Protein 2W3Q (pdb70)

Organism: Cryptococcus neoformans (NCBI:txid5207)

Radius of gyration: 23.13 Å; Cα contacts (8 Å, |Δi|>4): 315; chains: 1; bounding box: 46×73×65 Å

Solvent-accessible surface area: 13373 Å² total; per-residue (Å²): 162,162,55,108,136,55,193,137,86,154,123,112,140,66,51,66,62,2,67,114,66,0,46,132,17,121,40,2,98,111,101,124,106,65,38,99,100,50,44,42,63,62,103,126,29,81,132,21,65,84,100,86,77,153,40,58,53,96,60,131,158,45,102,83,4,83,75,0,3,0,0,8,54,29,103,120,1,45,23,42,99,40,42,82,121,112,64,34,46,20,36,51,17,84,37,63,0,2,6,1,26,73,125,55,120,90,11,35,62,42,0,64,119,0,0,78,108,20,28,0,32,54,0,4,0,1,0,1,20,29,2,44,8,1,82,31,0,47,120,56,98,76,93,59,73,64,102,79,26,127,62,0,58,37,0,0,123,30,41,93,93,32,96,110,80,20,77,42,60,54,0,2,75,57,2,0,74,46,2,3,61,32,0,10,95,2,107,8,0,79,34,2,12,43,61,12,127,137,68,118,59,84,80,0,55,0,26,0,51,9,22,33,53,107,84,39,86,54,62,71,26,118,36,65,79,13,6,101,184

Secondary structure (DSSP, 8-state):
--SS-TTPPPPPPHHHHHHHHGGG-HHHHH-HHHHHHHHHHHHHHHHHHHH-HHHHHHHHH----SEEEEEE--TT--HHHHTT--TTSEEEEEEGGG---TT-HHHHHHHHHIIIII---EEEEEEETT-HHHHHHHTPPP---SHHHHHTHHHHHHHHHSPTT--HHHHHHHHHHHHHHHHHTSHHHHHHHHHHHTTSS---EEEEEEEETTTTEEEE-S--B-S--

Nearest PDB structures (foldseek):
  2w3q-assembly1_A-2  TM=1.004E+00  e=7.655E-47  Cryptococcus neoformans
  2w3n-assembly1_C  TM=9.842E-01  e=3.905E-43  Cryptococcus neoformans
  4o1j-assembly1_A  TM=8.929E-01  e=2.331E-20  Sordaria macrospora
  3ucj-assembly1_A  TM=9.103E-01  e=3.109E-17  Coccomyxa sp. PA
  5cxk-assembly1_A  TM=8.702E-01  e=1.037E-17  Vibrio cholerae

InterPro domains:
  IPR001765 Carbonic anhydrase [PF00484] (64-219)
  IPR001765 Carbonic anhydrase [PTHR11002] (25-226)
  IPR001765 Carbonic anhydrase [SM00947] (56-223)
  IPR036874 Carbonic anhydrase superfamily [G3DSA:3.40.1050.10] (62-239)
  IPR036874 Carbonic anhydrase superfamily [SSF53056] (17-234)

B-factor: mean 17.37, std 11.45, range [5.73, 129.49]

Foldseek 3Di:
DPDDCPPDDDDPDPVVVLVVVCVVPPVVVVDVVVVVVSSVVSVVVVVCCVPPVVVVVVVVVDAQAQEEEQEEPDPLCDPCVLVVHDPRHYHYDYYQLRAQDQPPPVSLVSLLCCVVPSNHAEYEREFEPPRPLLVVLLPDDQDDDDVSRVVSNVLNVVNVVDDDPDDSVNSSQVNQVVRLVSSCPHPRNVVQLVCVVVVNHDKHKYFYWYQYSVVSDIDTPPPMDISPD

CATH classification: 6.10.140.610 (+1 more: 3.40.1050.10)

Structure (mmCIF, N/CA/C/O backbone):
data_2W3Q
#
_entry.id   2W3Q
#
_cell.length_a   55.190
_cell.length_b   55.190
_cell.length_c   134.590
_cell.angle_alpha   90.00
_cell.angle_beta   90.00
_cell.angle_gamma   120.00
#
_symmetry.space_group_name_H-M   'P 31 2 1'
#
loop_
_entity.id
_entity.type
_entity.pdbx_description
1 polymer 'CARBONIC ANHYDRASE 2'
2 non-polymer 'ZINC ION'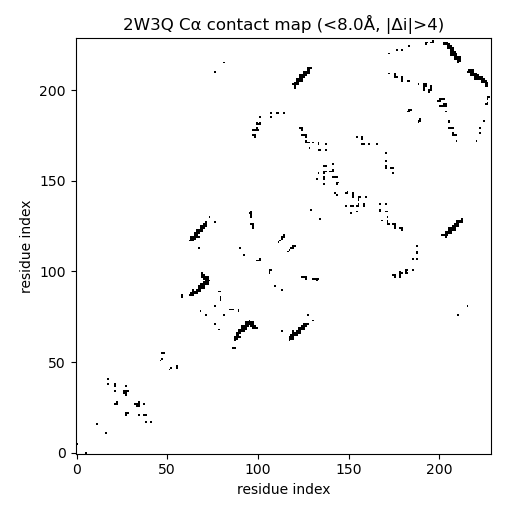
3 non-polymer 'CHLORIDE ION'
4 water water
#
loop_
_atom_site.group_PDB
_atom_site.id
_atom_site.type_symbol
_atom_site.label_atom_id
_atom_site.label_alt_id
_atom_site.label_comp_id
_atom_site.label_asym_id
_atom_site.label_entity_id
_atom_site.label_seq_id
_atom_site.pdbx_PDB_ins_code
_atom_site.Cartn_x
_atom_site.Cartn_y
_atom_site.Cartn_z
_atom_site.occupancy
_atom_site.B_iso_or_equiv
_atom_site.auth_seq_id
_atom_site.auth_comp_id
_atom_site.auth_asym_id
_atom_site.auth_atom_id
_atom_site.pdbx_PDB_model_num
ATOM 1 N N . PRO A 1 1 ? 4.952 -30.452 56.342 0.52 14.77 -3 PRO A N 1
ATOM 2 C CA . PRO A 1 1 ? 4.046 -29.630 55.531 0.52 14.48 -3 PRO A CA 1
ATOM 3 C C . PRO A 1 1 ? 3.455 -30.413 54.369 0.52 14.33 -3 PRO A C 1
ATOM 4 O O . PRO A 1 1 ? 4.084 -31.311 53.803 0.52 14.96 -3 PRO A O 1
ATOM 8 N N . LEU A 1 2 ? 2.237 -30.076 54.023 0.52 14.15 -2 LEU A N 1
ATOM 9 C CA . LEU A 1 2 ? 1.517 -30.640 52.894 0.52 13.58 -2 LEU A CA 1
ATOM 10 C C . LEU A 1 2 ? 2.048 -30.107 51.566 0.52 17.15 -2 LEU A C 1
ATOM 11 O O . LEU A 1 2 ? 1.382 -29.245 50.966 0.52 20.00 -2 LEU A O 1
ATOM 16 N N . GLY A 1 3 ? 3.192 -30.594 51.116 0.52 19.73 -1 GLY A N 1
ATOM 17 C CA . GLY A 1 3 ? 3.818 -30.061 49.920 0.52 20.51 -1 GLY A CA 1
ATOM 18 C C . GLY A 1 3 ? 4.696 -28.862 50.239 0.52 22.87 -1 GLY A C 1
ATOM 19 O O . GLY A 1 3 ? 4.856 -28.506 51.406 0.52 18.79 -1 GLY A O 1
ATOM 20 N N . SER A 1 4 ? 5.269 -28.248 49.199 1.00 30.54 0 SER A N 1
ATOM 21 C CA . SER A 1 4 ? 6.249 -27.176 49.387 1.00 25.38 0 SER A CA 1
ATOM 22 C C . SER A 1 4 ? 5.643 -25.793 49.604 1.00 20.11 0 SER A C 1
ATOM 23 O O . SER A 1 4 ? 6.345 -24.973 50.233 1.00 28.58 0 SER A O 1
ATOM 26 N N . MET A 1 5 ? 4.432 -25.549 49.094 1.00 16.05 1 MET A N 1
ATOM 27 C CA . MET A 1 5 ? 3.798 -24.244 49.266 1.00 14.40 1 MET A CA 1
ATOM 28 C C . MET A 1 5 ? 2.347 -24.353 49.722 1.00 12.32 1 MET A C 1
ATOM 29 O O . MET A 1 5 ? 1.439 -23.804 49.102 1.00 12.94 1 MET A O 1
ATOM 34 N N . PRO A 1 6 ? 2.101 -25.048 50.824 1.00 11.39 2 PRO A N 1
ATOM 35 C CA . PRO A 1 6 ? 0.738 -25.397 51.212 1.00 11.38 2 PRO A CA 1
ATOM 36 C C . PRO A 1 6 ? -0.114 -24.239 51.717 1.00 10.74 2 PRO A C 1
ATOM 37 O O . PRO A 1 6 ? -1.338 -24.394 51.892 1.00 9.49 2 PRO A O 1
ATOM 41 N N . PHE A 1 7 ? 0.495 -23.091 51.958 1.00 8.68 3 PHE A N 1
ATOM 42 C CA . PHE A 1 7 ? -0.160 -21.917 52.489 1.00 8.64 3 PHE A CA 1
ATOM 43 C C . PHE A 1 7 ? 0.059 -20.691 51.628 1.00 8.34 3 PHE A C 1
ATOM 44 O O . PHE A 1 7 ? -0.195 -19.571 52.033 1.00 9.41 3 PHE A O 1
ATOM 52 N N . HIS A 1 8 ? 0.531 -20.869 50.407 1.00 9.38 4 HIS A N 1
ATOM 53 C CA . HIS A 1 8 ? 0.815 -19.747 49.519 1.00 9.07 4 HIS A CA 1
ATOM 54 C C . HIS A 1 8 ? -0.474 -19.139 48.980 1.00 9.44 4 HIS A C 1
ATOM 55 O O . HIS A 1 8 ? -1.297 -19.858 48.447 1.00 11.03 4 HIS A O 1
ATOM 62 N N . ALA A 1 9 ? -0.590 -17.823 49.162 1.00 8.40 5 ALA A N 1
ATOM 63 C CA . ALA A 1 9 ? -1.737 -17.071 48.673 1.00 9.99 5 ALA A CA 1
ATOM 64 C C . ALA A 1 9 ? -1.553 -16.676 47.209 1.00 10.48 5 ALA A C 1
ATOM 65 O O . ALA A 1 9 ? -0.441 -16.346 46.820 1.00 15.27 5 ALA A O 1
ATOM 67 N N . GLU A 1 10 ? -2.637 -16.755 46.450 1.00 10.62 6 GLU A N 1
ATOM 68 C CA . GLU A 1 10 ? -2.654 -16.259 45.093 1.00 12.08 6 GLU A CA 1
ATOM 69 C C . GLU A 1 10 ? -3.336 -14.906 45.104 1.00 11.07 6 GLU A C 1
ATOM 70 O O . GLU A 1 10 ? -4.313 -14.792 45.840 1.00 10.80 6 GLU A O 1
ATOM 76 N N . PRO A 1 11 ? -2.908 -13.941 44.286 1.00 12.12 7 PRO A N 1
ATOM 77 C CA . PRO A 1 11 ? -3.668 -12.684 44.233 1.00 12.71 7 PRO A CA 1
ATOM 78 C C . PRO A 1 11 ? -5.069 -12.903 43.699 1.00 13.82 7 PRO A C 1
ATOM 79 O O . PRO A 1 11 ? -5.369 -13.874 42.991 1.00 12.71 7 PRO A O 1
ATOM 83 N N . LEU A 1 12 ? -6.007 -12.017 44.021 1.00 13.25 8 LEU A N 1
ATOM 84 C CA . LEU A 1 12 ? -7.309 -12.160 43.363 1.00 12.03 8 LEU A CA 1
ATOM 85 C C . LEU A 1 12 ? -7.164 -11.908 41.885 1.00 13.64 8 LEU A C 1
ATOM 86 O O . LEU A 1 12 ? -6.316 -11.141 41.449 1.00 18.44 8 LEU A O 1
ATOM 91 N N . LYS A 1 13 ? -8.006 -12.542 41.090 1.00 13.43 9 LYS A N 1
ATOM 92 C CA . LYS A 1 13 ? -7.936 -12.253 39.650 1.00 15.06 9 LYS A CA 1
ATOM 93 C C . LYS A 1 13 ? -8.136 -10.770 39.338 1.00 13.77 9 LYS A C 1
ATOM 94 O O . LYS A 1 13 ? -8.981 -10.122 39.953 1.00 11.71 9 LYS A O 1
ATOM 100 N N . PRO A 1 14 ? -7.423 -10.224 38.368 1.00 14.54 10 PRO A N 1
ATOM 101 C CA . PRO A 1 14 ? -7.646 -8.838 37.961 1.00 15.30 10 PRO A CA 1
ATOM 102 C C . PRO A 1 14 ? -9.096 -8.522 37.675 1.00 14.65 10 PRO A C 1
ATOM 103 O O . PRO A 1 14 ? -9.575 -7.457 38.055 1.00 14.58 10 PRO A O 1
ATOM 107 N N . SER A 1 15 ? -9.828 -9.408 37.029 1.00 15.37 11 SER A N 1
ATOM 108 C CA . SER A 1 15 ? -11.221 -9.055 36.712 1.00 17.95 11 SER A CA 1
ATOM 109 C C . SER A 1 15 ? -12.041 -8.879 37.975 1.00 15.63 11 SER A C 1
ATOM 110 O O . SER A 1 15 ? -12.962 -8.052 37.994 1.00 16.58 11 SER A O 1
ATOM 113 N N . ASP A 1 16 ? -11.703 -9.653 39.022 1.00 15.05 12 ASP A N 1
ATOM 114 C CA . ASP A 1 16 ? -12.464 -9.569 40.262 1.00 16.44 12 ASP A CA 1
ATOM 115 C C . ASP A 1 16 ? -12.113 -8.278 40.973 1.00 15.25 12 ASP A C 1
ATOM 116 O O . ASP A 1 16 ? -12.941 -7.581 41.527 1.00 15.68 12 ASP A O 1
ATOM 121 N N . GLU A 1 17 ? -10.829 -7.955 40.939 1.00 12.93 13 GLU A N 1
ATOM 122 C CA . GLU A 1 17 ? -10.399 -6.728 41.569 1.00 12.57 13 GLU A CA 1
ATOM 123 C C . GLU A 1 17 ? -11.020 -5.522 40.877 1.00 12.71 13 GLU A C 1
ATOM 124 O O . GLU A 1 17 ? -11.440 -4.556 41.510 1.00 13.32 13 GLU A O 1
ATOM 130 N N . ILE A 1 18 ? -11.071 -5.582 39.567 1.00 12.44 14 ILE A N 1
ATOM 131 C CA . ILE A 1 18 ? -11.631 -4.431 38.835 1.00 11.38 14 ILE A CA 1
ATOM 132 C C . ILE A 1 18 ? -13.119 -4.308 39.087 1.00 11.80 14 ILE A C 1
ATOM 133 O O . ILE A 1 18 ? -13.616 -3.196 39.261 1.00 12.94 14 ILE A O 1
ATOM 138 N N . ASP A 1 19 ? -13.817 -5.430 39.136 1.00 14.08 15 ASP A N 1
ATOM 139 C CA . ASP A 1 19 ? -15.248 -5.387 39.423 1.00 13.92 15 ASP A CA 1
ATOM 140 C C . ASP A 1 19 ? -15.469 -4.716 40.768 1.00 16.51 15 ASP A C 1
ATOM 141 O O . ASP A 1 19 ? -16.380 -3.929 40.915 1.00 16.26 15 ASP A O 1
ATOM 146 N N . MET A 1 20 ? -14.632 -5.118 41.735 1.00 14.40 16 MET A N 1
ATOM 147 C CA . MET A 1 20 ? -14.866 -4.502 43.035 1.00 17.52 16 MET A CA 1
ATOM 148 C C . MET A 1 20 ? -14.561 -3.007 42.976 1.00 16.35 16 MET A C 1
ATOM 149 O O . MET A 1 20 ? -15.267 -2.148 43.518 1.00 17.51 16 MET A O 1
ATOM 153 N N . ASP A 1 21 ? -13.479 -2.649 42.304 1.00 14.94 17 ASP A N 1
ATOM 154 C CA . ASP A 1 21 ? -13.129 -1.239 42.151 1.00 14.66 17 ASP A CA 1
ATOM 155 C C . ASP A 1 21 ? -14.208 -0.428 41.469 1.00 15.95 17 ASP A C 1
ATOM 156 O O . ASP A 1 21 ? -14.331 0.765 41.765 1.00 19.92 17 ASP A O 1
ATOM 161 N N . LEU A 1 22 ? -14.934 -1.049 40.565 1.00 11.88 18 LEU A N 1
ATOM 162 C CA . LEU A 1 22 ? -15.986 -0.282 39.893 1.00 11.51 18 LEU A CA 1
ATOM 163 C C . LEU A 1 22 ? -17.312 -0.278 40.626 1.00 12.13 18 LEU A C 1
ATOM 164 O O . LEU A 1 22 ? -18.286 0.332 40.187 1.00 10.96 18 LEU A O 1
ATOM 169 N N . GLY A 1 23 ? -17.373 -0.950 41.764 1.00 13.15 19 GLY A N 1
ATOM 170 C CA . GLY A 1 23 ? -18.555 -0.969 42.597 1.00 10.96 19 GLY A CA 1
ATOM 171 C C . GLY A 1 23 ? -18.971 0.429 43.003 1.00 13.09 19 GLY A C 1
ATOM 172 O O . GLY A 1 23 ? -20.147 0.688 43.229 1.00 16.59 19 GLY A O 1
ATOM 173 N N . HIS A 1 24 ? -17.986 1.321 43.071 1.00 12.47 20 HIS A N 1
ATOM 174 C CA . HIS A 1 24 ? -18.346 2.677 43.448 1.00 15.14 20 HIS A CA 1
ATOM 175 C C . HIS A 1 24 ? -19.251 3.324 42.405 1.00 14.56 20 HIS A C 1
ATOM 176 O O . HIS A 1 24 ? -20.043 4.235 42.701 1.00 17.14 20 HIS A O 1
ATOM 183 N N . SER A 1 25 ? -19.167 2.889 41.166 1.00 10.97 21 SER A N 1
ATOM 184 C CA . SER A 1 25 ? -19.914 3.510 40.089 1.00 10.07 21 SER A CA 1
ATOM 185 C C . SER A 1 25 ? -21.331 2.972 39.896 1.00 10.83 21 SER A C 1
ATOM 186 O O . SER A 1 25 ? -21.473 1.819 39.531 1.00 13.70 21 SER A O 1
ATOM 189 N N . VAL A 1 26 ? -22.401 3.702 40.100 1.00 13.48 22 VAL A N 1
ATOM 190 C CA . VAL A 1 26 ? -23.807 3.452 39.972 1.00 12.95 22 VAL A CA 1
ATOM 191 C C . VAL A 1 26 ? -24.007 3.142 38.494 1.00 14.43 22 VAL A C 1
ATOM 192 O O . VAL A 1 26 ? -24.534 2.094 38.167 1.00 15.02 22 VAL A O 1
ATOM 196 N N . ALA A 1 27 ? -23.561 4.069 37.637 1.00 12.43 23 ALA A N 1
ATOM 197 C CA . ALA A 1 27 ? -23.788 3.848 36.211 1.00 11.45 23 ALA A CA 1
ATOM 198 C C . ALA A 1 27 ? -23.096 2.615 35.697 1.00 12.27 23 ALA A C 1
ATOM 199 O O . ALA A 1 27 ? -23.658 1.989 34.798 1.00 14.48 23 ALA A O 1
ATOM 201 N N . ALA A 1 28 ? -21.919 2.247 36.171 1.00 11.38 24 ALA A N 1
ATOM 202 C CA . ALA A 1 28 ? -21.292 1.020 35.663 1.00 12.33 24 ALA A CA 1
ATOM 203 C C . ALA A 1 28 ? -22.169 -0.185 35.939 1.00 13.96 24 ALA A C 1
ATOM 204 O O . ALA A 1 28 ? -22.119 -1.169 35.242 1.00 17.60 24 ALA A O 1
ATOM 206 N N . GLN A 1 29 ? -22.993 -0.149 36.978 1.00 13.92 25 GLN A N 1
ATOM 207 C CA . GLN A 1 29 ? -23.814 -1.283 37.276 1.00 14.10 25 GLN A CA 1
ATOM 208 C C . GLN A 1 29 ? -25.018 -1.341 36.358 1.00 16.15 25 GLN A C 1
ATOM 209 O O . GLN A 1 29 ? -25.612 -2.403 36.234 1.00 21.10 25 GLN A O 1
ATOM 215 N N . LYS A 1 30 ? -25.371 -0.223 35.767 1.00 16.03 26 LYS A N 1
ATOM 216 C CA . LYS A 1 30 ? -26.552 -0.059 34.950 1.00 19.80 26 LYS A CA 1
ATOM 217 C C . LYS A 1 30 ? -26.348 -0.207 33.447 1.00 19.16 26 LYS A C 1
ATOM 218 O O . LYS A 1 30 ? -27.239 -0.622 32.706 1.00 25.48 26 LYS A O 1
ATOM 222 N N . PHE A 1 31 ? -25.193 0.183 32.975 1.00 16.97 27 PHE A N 1
ATOM 223 C CA . PHE A 1 31 ? -24.851 0.209 31.561 1.00 17.86 27 PHE A CA 1
ATOM 224 C C . PHE A 1 31 ? -23.580 -0.585 31.307 1.00 16.51 27 PHE A C 1
ATOM 225 O O . PHE A 1 31 ? -22.501 -0.173 31.733 1.00 18.20 27 PHE A O 1
ATOM 233 N N . LYS A 1 32 ? -23.781 -1.691 30.610 1.00 17.76 28 LYS A N 1
ATOM 234 C CA . LYS A 1 32 ? -22.641 -2.516 30.199 1.00 21.91 28 LYS A CA 1
ATOM 235 C C . LYS A 1 32 ? -21.629 -1.663 29.439 1.00 17.70 28 LYS A C 1
ATOM 236 O O . LYS A 1 32 ? -20.423 -1.882 29.632 1.00 19.84 28 LYS A O 1
ATOM 242 N N . GLU A 1 33 ? -22.043 -0.724 28.579 1.00 15.92 29 GLU A N 1
ATOM 243 C CA . GLU A 1 33 ? -21.122 0.084 27.801 1.00 19.15 29 GLU A CA 1
ATOM 244 C C . GLU A 1 33 ? -20.287 1.008 28.684 1.00 16.69 29 GLU A C 1
ATOM 245 O O . GLU A 1 33 ? -19.151 1.286 28.290 1.00 16.66 29 GLU A O 1
ATOM 251 N N . ILE A 1 34 ? -20.841 1.410 29.818 1.00 13.82 30 ILE A N 1
ATOM 252 C CA . ILE A 1 34 ? -20.062 2.233 30.738 1.00 13.96 30 ILE A CA 1
ATOM 253 C C . ILE A 1 34 ? -19.068 1.390 31.542 1.00 12.93 30 ILE A C 1
ATOM 254 O O . ILE A 1 34 ? -17.883 1.749 31.701 1.00 14.32 30 ILE A O 1
ATOM 259 N N . ARG A 1 35 ? -19.536 0.235 31.982 1.00 15.47 31 ARG A N 1
ATOM 260 C CA . ARG A 1 35 ? -18.634 -0.690 32.654 1.00 14.69 31 ARG A CA 1
ATOM 261 C C . ARG A 1 35 ? -17.442 -1.019 31.763 1.00 13.14 31 ARG A C 1
ATOM 262 O O . ARG A 1 35 ? -16.310 -1.034 32.222 1.00 13.85 31 ARG A O 1
ATOM 270 N N . GLU A 1 36 ? -17.700 -1.286 30.471 1.00 16.19 32 GLU A N 1
ATOM 271 C CA . GLU A 1 36 ? -16.663 -1.573 29.481 1.00 15.07 32 GLU A CA 1
ATOM 272 C C . GLU A 1 36 ? -15.584 -0.489 29.376 1.00 13.19 32 GLU A C 1
ATOM 273 O O . GLU A 1 36 ? -14.410 -0.855 29.414 1.00 12.60 32 GLU A O 1
ATOM 279 N N . VAL A 1 37 ? -16.020 0.767 29.234 1.00 14.65 33 VAL A N 1
ATOM 280 C CA . VAL A 1 37 ? -14.980 1.780 29.101 1.00 15.88 33 VAL A CA 1
ATOM 281 C C . VAL A 1 37 ? -14.225 1.969 30.412 1.00 12.55 33 VAL A C 1
ATOM 282 O O . VAL A 1 37 ? -13.031 2.228 30.389 1.00 13.93 33 VAL A O 1
ATOM 286 N N . LEU A 1 38 ? -14.889 1.824 31.555 1.00 12.17 34 LEU A N 1
ATOM 287 C CA . LEU A 1 38 ? -14.174 1.956 32.838 1.00 12.33 34 LEU A CA 1
ATOM 288 C C . LEU A 1 38 ? -13.249 0.791 33.057 1.00 11.24 34 LEU A C 1
ATOM 289 O O . LEU A 1 38 ? -12.150 0.955 33.593 1.00 11.96 34 LEU A O 1
ATOM 294 N N . GLU A 1 39 ? -13.664 -0.385 32.620 1.00 11.95 35 GLU A N 1
ATOM 295 C CA . GLU A 1 39 ? -12.730 -1.525 32.713 1.00 11.82 35 GLU A CA 1
ATOM 296 C C . GLU A 1 39 ? -11.462 -1.322 31.877 1.00 11.68 35 GLU A C 1
ATOM 297 O O . GLU A 1 39 ? -10.371 -1.686 32.291 1.00 12.50 35 GLU A O 1
ATOM 303 N N . GLY A 1 40 ? -11.667 -0.739 30.685 1.00 12.10 36 GLY A N 1
ATOM 304 C CA . GLY A 1 40 ? -10.598 -0.408 29.788 1.00 12.90 36 GLY A CA 1
ATOM 305 C C . GLY A 1 40 ? -9.572 0.466 30.485 1.00 10.46 36 GLY A C 1
ATOM 306 O O . GLY A 1 40 ? -8.345 0.303 30.492 1.00 13.49 36 GLY A O 1
ATOM 307 N N . ASN A 1 41 ? -10.135 1.468 31.138 1.00 10.68 37 ASN A N 1
ATOM 308 C CA . ASN A 1 41 ? -9.240 2.324 31.903 1.00 10.27 37 ASN A CA 1
ATOM 309 C C . ASN A 1 41 ? -8.489 1.644 33.009 1.00 10.43 37 ASN A C 1
ATOM 310 O O . ASN A 1 41 ? -7.284 1.883 33.239 1.00 10.91 37 ASN A O 1
ATOM 315 N N . ARG A 1 42 ? -9.192 0.804 33.778 1.00 9.67 38 ARG A N 1
ATOM 316 C CA . ARG A 1 42 ? -8.556 0.118 34.904 1.00 10.23 38 ARG A CA 1
ATOM 317 C C . ARG A 1 42 ? -7.489 -0.856 34.406 1.00 11.22 38 ARG A C 1
ATOM 318 O O . ARG A 1 42 ? -6.429 -0.927 35.041 1.00 15.09 38 ARG A O 1
ATOM 326 N N . TYR A 1 43 ? -7.701 -1.588 33.311 1.00 11.93 39 TYR A N 1
ATOM 327 C CA . TYR A 1 43 ? -6.585 -2.392 32.827 1.00 13.48 39 TYR A CA 1
ATOM 328 C C . TYR A 1 43 ? -5.412 -1.536 32.378 1.00 14.14 39 TYR A C 1
ATOM 329 O O . TYR A 1 43 ? -4.240 -1.890 32.624 1.00 16.74 39 TYR A O 1
ATOM 338 N N . TRP A 1 44 ? -5.693 -0.409 31.716 1.00 12.90 40 TRP A N 1
ATOM 339 C CA . TRP A 1 44 ? -4.622 0.487 31.295 1.00 12.26 40 TRP A CA 1
ATOM 340 C C . TRP A 1 44 ? -3.849 1.013 32.494 1.00 12.40 40 TRP A C 1
ATOM 341 O O . TRP A 1 44 ? -2.601 0.981 32.462 1.00 14.12 40 TRP A O 1
ATOM 352 N N . ALA A 1 45 ? -4.573 1.487 33.486 1.00 10.98 41 ALA A N 1
ATOM 353 C CA . ALA A 1 45 ? -3.959 2.053 34.681 1.00 13.04 41 ALA A CA 1
ATOM 354 C C . ALA A 1 45 ? -3.106 1.007 35.388 1.00 13.43 41 ALA A C 1
ATOM 355 O O . ALA A 1 45 ? -2.006 1.313 35.858 1.00 17.16 41 ALA A O 1
ATOM 357 N N . ARG A 1 46 ? -3.580 -0.222 35.454 1.00 16.10 42 ARG A N 1
ATOM 358 C CA . ARG A 1 46 ? -2.828 -1.256 36.183 1.00 16.08 42 ARG A CA 1
ATOM 359 C C . ARG A 1 46 ? -1.504 -1.556 35.499 1.00 19.15 42 ARG A C 1
ATOM 360 O O . ARG A 1 46 ? -0.490 -1.728 36.165 1.00 19.90 42 ARG A O 1
ATOM 368 N N . LYS A 1 47 ? -1.570 -1.615 34.165 1.00 19.41 43 LYS A N 1
ATOM 369 C CA . LYS A 1 47 ? -0.390 -1.830 33.333 1.00 21.81 43 LYS A CA 1
ATOM 370 C C . LYS A 1 47 ? 0.591 -0.669 33.410 1.00 19.86 43 LYS A C 1
ATOM 371 O O . LYS A 1 47 ? 1.794 -0.899 33.604 1.00 22.25 43 LYS A O 1
ATOM 377 N N . VAL A 1 48 ? 0.152 0.582 33.273 1.00 18.55 44 VAL A N 1
ATOM 378 C CA . VAL A 1 48 ? 1.142 1.658 33.247 1.00 21.95 44 VAL A CA 1
ATOM 379 C C . VAL A 1 48 ? 1.807 1.894 34.584 1.00 21.89 44 VAL A C 1
ATOM 380 O O . VAL A 1 48 ? 2.956 2.251 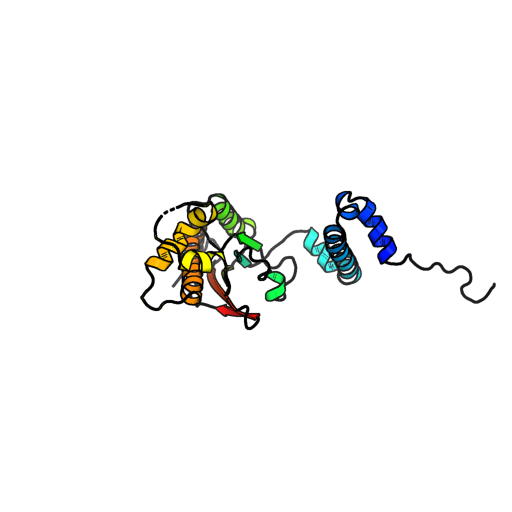34.734 1.00 23.63 44 VAL A O 1
ATOM 384 N N . THR A 1 49 ? 1.000 1.700 35.617 1.00 20.92 45 THR A N 1
ATOM 385 C CA . THR A 1 49 ? 1.568 1.970 36.937 1.00 27.56 45 THR A CA 1
ATOM 386 C C . THR A 1 49 ? 2.433 0.816 37.397 1.00 27.85 45 THR A C 1
ATOM 387 O O . THR A 1 49 ? 3.338 0.898 38.226 1.00 42.58 45 THR A O 1
ATOM 391 N N . SER A 1 50 ? 2.219 -0.378 36.851 1.00 27.64 46 SER A N 1
ATOM 392 C CA . SER A 1 50 ? 3.171 -1.416 37.243 1.00 32.06 46 SER A CA 1
ATOM 393 C C . SER A 1 50 ? 4.391 -1.421 36.335 1.00 36.58 46 SER A C 1
ATOM 394 O O . SER A 1 50 ? 5.482 -1.815 36.739 1.00 49.22 46 SER A O 1
ATOM 397 N N . GLU A 1 51 ? 4.275 -0.980 35.084 1.00 31.65 47 GLU A N 1
ATOM 398 C CA . GLU A 1 51 ? 5.412 -0.972 34.168 1.00 29.56 47 GLU A CA 1
ATOM 399 C C . GLU A 1 51 ? 6.097 0.356 33.911 1.00 27.82 47 GLU A C 1
ATOM 400 O O . GLU A 1 51 ? 7.237 0.404 33.424 1.00 27.83 47 GLU A O 1
ATOM 406 N N . GLU A 1 52 ? 5.461 1.484 34.190 1.00 26.13 48 GLU A N 1
ATOM 407 C CA . GLU A 1 52 ? 6.083 2.793 34.060 1.00 26.73 48 GLU A CA 1
ATOM 408 C C . GLU A 1 52 ? 5.750 3.716 35.215 1.00 26.57 48 GLU A C 1
ATOM 409 O O . GLU A 1 52 ? 5.261 4.812 34.989 1.00 21.27 48 GLU A O 1
ATOM 415 N N . PRO A 1 53 ? 5.991 3.382 36.468 1.00 26.52 49 PRO A N 1
ATOM 416 C CA . PRO A 1 53 ? 5.602 4.291 37.549 1.00 29.01 49 PRO A CA 1
ATOM 417 C C . PRO A 1 53 ? 6.373 5.612 37.511 1.00 27.06 49 PRO A C 1
ATOM 418 O O . PRO A 1 53 ? 5.842 6.630 37.945 1.00 24.89 49 PRO A O 1
ATOM 422 N N . GLU A 1 54 ? 7.593 5.591 37.016 1.00 27.42 50 GLU A N 1
ATOM 423 C CA . GLU A 1 54 ? 8.352 6.834 36.952 1.00 25.95 50 GLU A CA 1
ATOM 424 C C . GLU A 1 54 ? 7.564 7.799 36.092 1.00 23.92 50 GLU A C 1
ATOM 425 O O . GLU A 1 54 ? 7.419 8.975 36.405 1.00 27.93 50 GLU A O 1
ATOM 431 N N . PHE A 1 55 ? 7.012 7.236 35.026 1.00 24.40 51 PHE A N 1
ATOM 432 C CA . PHE A 1 55 ? 6.364 8.154 34.069 1.00 21.61 51 PHE A CA 1
ATOM 433 C C . PHE A 1 55 ? 5.114 8.740 34.715 1.00 21.98 51 PHE A C 1
ATOM 434 O O . PHE A 1 55 ? 4.783 9.933 34.591 1.00 19.75 51 PHE A O 1
ATOM 442 N N . MET A 1 56 ? 4.368 7.891 35.433 1.00 21.54 52 MET A N 1
ATOM 443 C CA . MET A 1 56 ? 3.159 8.420 36.087 1.00 20.85 52 MET A CA 1
ATOM 444 C C . MET A 1 56 ? 3.498 9.444 37.167 1.00 20.36 52 MET A C 1
ATOM 445 O O . MET A 1 56 ? 2.848 10.484 37.396 1.00 19.06 52 MET A O 1
ATOM 450 N N . ALA A 1 57 ? 4.584 9.216 37.893 1.00 22.40 53 ALA A N 1
ATOM 451 C CA . ALA A 1 57 ? 4.912 10.239 38.900 1.00 25.52 53 ALA A CA 1
ATOM 452 C C . ALA A 1 57 ? 5.406 11.536 38.278 1.00 23.07 53 ALA A C 1
ATOM 453 O O . ALA A 1 57 ? 5.287 12.648 38.814 1.00 25.01 53 ALA A O 1
ATOM 455 N N . GLU A 1 58 ? 6.024 11.478 37.099 1.00 20.08 54 GLU A N 1
ATOM 456 C CA . GLU A 1 58 ? 6.435 12.701 36.436 1.00 22.81 54 GLU A CA 1
ATOM 457 C C . GLU A 1 58 ? 5.193 13.462 36.000 1.00 18.76 54 GLU A C 1
ATOM 458 O O . GLU A 1 58 ? 5.154 14.689 36.122 1.00 18.16 54 GLU A O 1
ATOM 464 N N . GLN A 1 59 ? 4.201 12.714 35.493 1.00 14.41 55 GLN A N 1
ATOM 465 C CA . GLN A 1 59 ? 3.009 13.410 35.033 1.00 13.40 55 GLN A CA 1
ATOM 466 C C . GLN A 1 59 ? 2.274 14.088 36.186 1.00 11.01 55 GLN A C 1
ATOM 467 O O . GLN A 1 59 ? 1.674 15.166 36.021 1.00 12.55 55 GLN A O 1
ATOM 473 N N . VAL A 1 60 ? 2.294 13.561 37.386 1.00 11.02 56 VAL A N 1
ATOM 474 C CA . VAL A 1 60 ? 1.649 14.246 38.534 1.00 9.82 56 VAL A CA 1
ATOM 475 C C . VAL A 1 60 ? 2.228 15.626 38.760 1.00 11.65 56 VAL A C 1
ATOM 476 O O . VAL A 1 60 ? 1.561 16.571 39.187 1.00 12.26 56 VAL A O 1
ATOM 480 N N . LYS A 1 61 ? 3.505 15.818 38.465 1.00 9.89 57 LYS A N 1
ATOM 481 C CA . LYS A 1 61 ? 4.159 17.058 38.853 1.00 10.20 57 LYS A CA 1
ATOM 482 C C . LYS A 1 61 ? 3.780 18.242 37.998 1.00 8.90 57 LYS A C 1
ATOM 483 O O . LYS A 1 61 ? 3.822 19.376 38.490 1.00 11.00 57 LYS A O 1
ATOM 489 N N . GLY A 1 62 ? 3.443 18.009 36.750 1.00 9.10 58 GLY A N 1
ATOM 490 C CA . GLY A 1 62 ? 3.088 19.128 35.877 1.00 9.65 58 GLY A CA 1
ATOM 491 C C . GLY A 1 62 ? 3.118 18.668 34.428 1.00 10.57 58 GLY A C 1
ATOM 492 O O . GLY A 1 62 ? 3.179 17.484 34.104 1.00 10.18 58 GLY A O 1
ATOM 493 N N . GLN A 1 63 ? 3.066 19.651 33.548 1.00 11.76 59 GLN A N 1
ATOM 494 C CA . GLN A 1 63 ? 3.036 19.422 32.104 1.00 12.82 59 GLN A CA 1
ATOM 495 C C . GLN A 1 63 ? 3.824 20.542 31.431 1.00 14.87 59 GLN A C 1
ATOM 496 O O . GLN A 1 63 ? 3.804 21.695 31.848 1.00 14.68 59 GLN A O 1
ATOM 502 N N . ALA A 1 64 ? 4.509 20.142 30.380 1.00 11.62 60 ALA A N 1
ATOM 503 C CA . ALA A 1 64 ? 5.298 21.036 29.543 1.00 10.66 60 ALA A CA 1
ATOM 504 C C . ALA A 1 64 ? 5.227 20.577 28.078 1.00 10.91 60 ALA A C 1
ATOM 505 O O . ALA A 1 64 ? 6.252 20.310 27.456 1.00 13.43 60 ALA A O 1
ATOM 507 N N . PRO A 1 65 ? 4.035 20.490 27.496 1.00 10.83 61 PRO A N 1
ATOM 508 C CA . PRO A 1 65 ? 3.949 20.074 26.093 1.00 8.84 61 PRO A CA 1
ATOM 509 C C . PRO A 1 65 ? 4.474 21.193 25.176 1.00 9.57 61 PRO A C 1
ATOM 510 O O . PRO A 1 65 ? 4.319 22.390 25.424 1.00 10.85 61 PRO A O 1
ATOM 514 N N . ASN A 1 66 ? 5.067 20.755 24.063 1.00 8.46 62 ASN A N 1
ATOM 515 C CA . ASN A 1 66 ? 5.572 21.698 23.093 1.00 9.23 62 ASN A CA 1
ATOM 516 C C . ASN A 1 66 ? 4.567 22.053 22.019 1.00 8.50 62 ASN A C 1
ATOM 517 O O . ASN A 1 66 ? 4.845 22.994 21.251 1.00 9.16 62 ASN A O 1
ATOM 522 N N . PHE A 1 67 ? 3.465 21.351 21.951 1.00 8.02 63 PHE A N 1
ATOM 523 C CA . PHE A 1 67 ? 2.454 21.471 20.922 1.00 7.32 63 PHE A CA 1
ATOM 524 C C . PHE A 1 67 ? 1.062 21.753 21.471 1.00 6.69 63 PHE A C 1
ATOM 525 O O . PHE A 1 67 ? 0.711 21.177 22.477 1.00 7.62 63 PHE A O 1
ATOM 533 N N . LEU A 1 68 ? 0.357 22.566 20.675 1.00 6.88 64 LEU A N 1
ATOM 534 C CA . LEU A 1 68 ? -1.074 22.740 20.813 1.00 7.27 64 LEU A CA 1
ATOM 535 C C . LEU A 1 68 ? -1.721 22.205 19.516 1.00 7.05 64 LEU A C 1
ATOM 536 O O . LEU A 1 68 ? -1.410 22.699 18.453 1.00 9.01 64 LEU A O 1
ATOM 541 N N . TRP A 1 69 ? -2.578 21.224 19.672 1.00 6.97 65 TRP A N 1
ATOM 542 C CA . TRP A 1 69 ? -3.388 20.648 18.606 1.00 7.26 65 TRP A CA 1
ATOM 543 C C . TRP A 1 69 ? -4.793 21.230 18.613 1.00 7.65 65 TRP A C 1
ATOM 544 O O . TRP A 1 69 ? -5.496 21.064 19.614 1.00 8.98 65 TRP A O 1
ATOM 555 N N . ILE A 1 70 ? -5.183 21.881 17.535 1.00 6.66 66 ILE A N 1
ATOM 556 C CA . ILE A 1 70 ? -6.521 22.435 17.309 1.00 6.49 66 ILE A CA 1
ATOM 557 C C . ILE A 1 70 ? -7.129 21.539 16.240 1.00 6.99 66 ILE A C 1
ATOM 558 O O . ILE A 1 70 ? -6.799 21.610 15.059 1.00 7.58 66 ILE A O 1
ATOM 563 N N . GLY A 1 71 ? -7.998 20.642 16.722 1.00 6.81 67 GLY A N 1
ATOM 564 C CA . GLY A 1 71 ? -8.514 19.589 15.868 1.00 7.90 67 GLY A CA 1
ATOM 565 C C . GLY A 1 71 ? -9.994 19.400 15.976 1.00 7.07 67 GLY A C 1
ATOM 566 O O . GLY A 1 71 ? -10.681 20.106 16.702 1.00 7.99 67 GLY A O 1
ATOM 567 N N . CYS A 1 72 ? -10.533 18.460 15.222 1.00 6.95 68 CYS A N 1
ATOM 568 C CA . CYS A 1 72 ? -11.946 18.153 15.207 1.00 6.18 68 CYS A CA 1
ATOM 569 C C . CYS A 1 72 ? -12.297 17.161 16.319 1.00 5.73 68 CYS A C 1
ATOM 570 O O . CYS A 1 72 ? -11.507 16.302 16.692 1.00 7.18 68 CYS A O 1
ATOM 573 N N . ALA A 1 73 ? -13.544 17.313 16.782 1.00 6.52 69 ALA A N 1
ATOM 574 C CA . ALA A 1 73 ? -14.182 16.421 17.729 1.00 6.58 69 ALA A CA 1
ATOM 575 C C . ALA A 1 73 ? -14.365 15.002 17.224 1.00 6.38 69 ALA A C 1
ATOM 576 O O . ALA A 1 73 ? -14.553 14.106 18.070 1.00 7.98 69 ALA A O 1
ATOM 578 N N . ASP A 1 74 ? -14.340 14.799 15.926 1.00 7.65 70 ASP A N 1
ATOM 579 C CA . ASP A 1 74 ? -14.542 13.499 15.314 1.00 7.57 70 ASP A CA 1
ATOM 580 C C . ASP A 1 74 ? -13.800 12.400 16.047 1.00 7.09 70 ASP A C 1
ATOM 581 O O . ASP A 1 74 ? -12.628 12.508 16.369 1.00 7.91 70 ASP A O 1
ATOM 586 N N . SER A 1 75 ? -14.535 11.341 16.357 1.00 6.97 71 SER A N 1
ATOM 587 C CA . SER A 1 75 ? -14.021 10.249 17.153 1.00 7.25 71 SER A CA 1
ATOM 588 C C . SER A 1 75 ? -12.872 9.517 16.477 1.00 7.47 71 SER A C 1
ATOM 589 O O . SER A 1 75 ? -12.171 8.734 17.131 1.00 7.68 71 SER A O 1
ATOM 592 N N . ARG A 1 76 ? -12.678 9.731 15.183 1.00 8.01 72 ARG A N 1
ATOM 593 C CA . ARG A 1 76 ? -11.645 8.989 14.473 1.00 7.52 72 ARG A CA 1
ATOM 594 C C . ARG A 1 76 ? -10.316 9.707 14.491 1.00 7.79 72 ARG A C 1
ATOM 595 O O . ARG A 1 76 ? -9.335 9.194 13.926 1.00 8.66 72 ARG A O 1
ATOM 603 N N . VAL A 1 77 ? -10.255 10.859 15.186 1.00 8.09 73 VAL A N 1
ATOM 604 C CA . VAL A 1 77 ? -9.014 11.630 15.197 1.00 7.29 73 VAL A CA 1
ATOM 605 C C . VAL A 1 77 ? -8.482 11.951 16.587 1.00 10.29 73 VAL A C 1
ATOM 606 O O . VAL A 1 77 ? -8.291 13.104 16.973 1.00 10.26 73 VAL A O 1
ATOM 610 N N . PRO A 1 78 ? -8.179 10.922 17.394 1.00 11.17 74 PRO A N 1
ATOM 611 C CA . PRO A 1 78 ? -7.494 11.111 18.676 1.00 10.68 74 PRO A CA 1
ATOM 612 C C . PRO A 1 78 ? -6.002 11.377 18.502 1.00 10.29 74 PRO A C 1
ATOM 613 O O . PRO A 1 78 ? -5.261 10.533 18.024 1.00 12.23 74 PRO A O 1
ATOM 617 N N . GLU A 1 79 ? -5.579 12.570 18.868 1.00 10.43 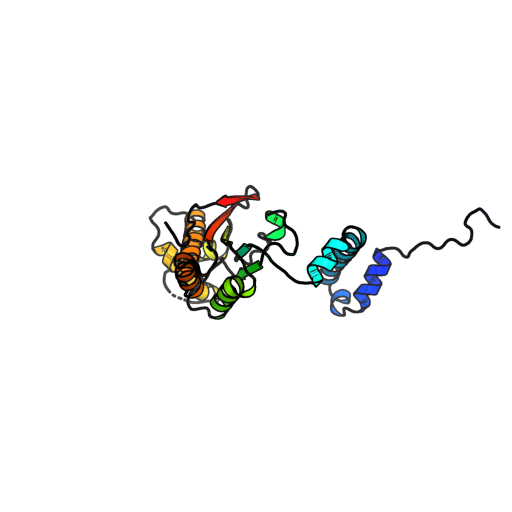75 GLU A N 1
ATOM 618 C CA . GLU A 1 79 ? -4.275 13.078 18.513 1.00 10.55 75 GLU A CA 1
ATOM 619 C C . GLU A 1 79 ? -3.130 12.226 19.046 1.00 11.71 75 GLU A C 1
ATOM 620 O O . GLU A 1 79 ? -2.182 11.954 18.286 1.00 12.02 75 GLU A O 1
ATOM 626 N N . VAL A 1 80 ? -3.193 11.798 20.306 1.00 11.18 76 VAL A N 1
ATOM 627 C CA . VAL A 1 80 ? -2.059 11.072 20.897 1.00 11.05 76 VAL A CA 1
ATOM 628 C C . VAL A 1 80 ? -1.874 9.716 20.255 1.00 10.34 76 VAL A C 1
ATOM 629 O O . VAL A 1 80 ? -0.788 9.232 20.023 1.00 11.83 76 VAL A O 1
ATOM 633 N N . THR A 1 81 ? -3.001 9.084 19.928 1.00 10.20 77 THR A N 1
ATOM 634 C CA . THR A 1 81 ? -2.968 7.791 19.254 1.00 11.71 77 THR A CA 1
ATOM 635 C C . THR A 1 81 ? -2.369 7.867 17.866 1.00 11.98 77 THR A C 1
ATOM 636 O O . THR A 1 81 ? -1.452 7.114 17.535 1.00 11.13 77 THR A O 1
ATOM 640 N N . ILE A 1 82 ? -2.891 8.789 17.037 1.00 9.32 78 ILE A N 1
ATOM 641 C CA . ILE A 1 82 ? -2.431 8.801 15.651 1.00 10.48 78 ILE A CA 1
ATOM 642 C C . ILE A 1 82 ? -1.045 9.403 15.487 1.00 10.76 78 ILE A C 1
ATOM 643 O O . ILE A 1 82 ? -0.416 9.203 14.457 1.00 10.96 78 ILE A O 1
ATOM 648 N N . MET A 1 83 ? -0.469 10.102 16.459 1.00 11.95 79 MET A N 1
ATOM 649 C CA . MET A 1 83 ? 0.917 10.535 16.426 1.00 11.33 79 MET A CA 1
ATOM 650 C C . MET A 1 83 ? 1.855 9.656 17.243 1.00 12.03 79 MET A C 1
ATOM 651 O O . MET A 1 83 ? 3.048 9.927 17.377 1.00 13.24 79 MET A O 1
ATOM 659 N N . ALA A 1 84 ? 1.308 8.599 17.844 1.00 11.92 80 ALA A N 1
ATOM 660 C CA . ALA A 1 84 ? 2.043 7.683 18.736 1.00 10.78 80 ALA A CA 1
ATOM 661 C C . ALA A 1 84 ? 2.824 8.475 19.782 1.00 10.54 80 ALA A C 1
ATOM 662 O O . ALA A 1 84 ? 4.014 8.327 20.011 1.00 15.96 80 ALA A O 1
ATOM 664 N N . ARG A 1 85 ? 2.082 9.365 20.453 1.00 11.39 81 ARG A N 1
ATOM 665 C CA . ARG A 1 85 ? 2.599 10.179 21.542 1.00 12.74 81 ARG A CA 1
ATOM 666 C C . ARG A 1 85 ? 2.223 9.604 22.898 1.00 11.47 81 ARG A C 1
ATOM 667 O O . ARG A 1 85 ? 1.602 8.548 22.963 1.00 14.08 81 ARG A O 1
ATOM 675 N N . LYS A 1 86 ? 2.568 10.297 23.964 1.00 12.28 82 LYS A N 1
ATOM 676 C CA . LYS A 1 86 ? 2.246 9.928 25.312 1.00 12.58 82 LYS A CA 1
ATOM 677 C C . LYS A 1 86 ? 1.494 11.067 25.980 1.00 10.84 82 LYS A C 1
ATOM 678 O O . LYS A 1 86 ? 1.575 12.203 25.545 1.00 11.69 82 LYS A O 1
ATOM 684 N N . PRO A 1 87 ? 0.804 10.760 27.081 1.00 10.60 83 PRO A N 1
ATOM 685 C CA . PRO A 1 87 ? 0.322 11.846 27.942 1.00 10.28 83 PRO A CA 1
ATOM 686 C C . PRO A 1 87 ? 1.455 12.812 28.260 1.00 10.77 83 PRO A C 1
ATOM 687 O O . PRO A 1 87 ? 2.580 12.362 28.520 1.00 11.87 83 PRO A O 1
ATOM 691 N N . GLY A 1 88 ? 1.241 14.104 28.210 1.00 9.89 84 GLY A N 1
ATOM 692 C CA . GLY A 1 88 ? 2.225 15.138 28.479 1.00 11.09 84 GLY A CA 1
ATOM 693 C C . GLY A 1 88 ? 2.773 15.794 27.247 1.00 8.75 84 GLY A C 1
ATOM 694 O O . GLY A 1 88 ? 3.519 16.773 27.362 1.00 12.00 84 GLY A O 1
ATOM 695 N N . ASP A 1 89 ? 2.464 15.282 26.074 1.00 10.01 85 ASP A N 1
ATOM 696 C CA . ASP A 1 89 ? 3.099 15.766 24.860 1.00 9.55 85 ASP A CA 1
ATOM 697 C C . ASP A 1 89 ? 2.320 16.827 24.100 1.00 8.77 85 ASP A C 1
ATOM 698 O O . ASP A 1 89 ? 2.963 17.658 23.400 1.00 10.81 85 ASP A O 1
ATOM 703 N N . VAL A 1 90 ? 0.996 16.789 24.149 1.00 8.19 86 VAL A N 1
ATOM 704 C CA . VAL A 1 90 ? 0.146 17.600 23.257 1.00 7.30 86 VAL A CA 1
ATOM 705 C C . VAL A 1 90 ? -0.997 18.221 24.030 1.00 6.73 86 VAL A C 1
ATOM 706 O O . VAL A 1 90 ? -1.839 17.508 24.547 1.00 7.55 86 VAL A O 1
ATOM 710 N N . PHE A 1 91 ? -1.071 19.529 24.127 1.00 7.42 87 PHE A N 1
ATOM 711 C CA . PHE A 1 91 ? -2.180 20.304 24.649 1.00 6.78 87 PHE A CA 1
ATOM 712 C C . PHE A 1 91 ? -3.234 20.369 23.550 1.00 5.93 87 PHE A C 1
ATOM 713 O O . PHE A 1 91 ? -2.893 20.492 22.400 1.00 7.41 87 PHE A O 1
ATOM 721 N N . VAL A 1 92 ? -4.515 20.220 23.917 1.00 6.70 88 VAL A N 1
ATOM 722 C CA . VAL A 1 92 ? -5.518 20.012 22.856 1.00 7.55 88 VAL A CA 1
ATOM 723 C C . VAL A 1 92 ? -6.762 20.845 22.971 1.00 7.50 88 VAL A C 1
ATOM 724 O O . VAL A 1 92 ? -7.390 20.941 24.022 1.00 8.31 88 VAL A O 1
ATOM 728 N N . GLN A 1 93 ? -7.190 21.437 21.871 1.00 7.15 89 GLN A N 1
ATOM 729 C CA . GLN A 1 93 ? -8.526 21.929 21.662 1.00 7.11 89 GLN A CA 1
ATOM 730 C C . GLN A 1 93 ? -9.216 21.075 20.596 1.00 6.13 89 GLN A C 1
ATOM 731 O O . GLN A 1 93 ? -8.634 20.895 19.523 1.00 7.75 89 GLN A O 1
ATOM 737 N N . ARG A 1 94 ? -10.394 20.568 20.899 1.00 6.51 90 ARG A N 1
ATOM 738 C CA . ARG A 1 94 ? -11.170 19.863 19.882 1.00 6.20 90 ARG A CA 1
ATOM 739 C C . ARG A 1 94 ? -12.589 20.414 19.886 1.00 5.79 90 ARG A C 1
ATOM 740 O O . ARG A 1 94 ? -13.210 20.576 20.970 1.00 7.50 90 ARG A O 1
ATOM 748 N N . ASN A 1 95 ? -13.057 20.704 18.679 1.00 7.76 91 ASN A N 1
ATOM 749 C CA . ASN A 1 95 ? -14.397 21.253 18.476 1.00 6.98 91 ASN A CA 1
ATOM 750 C C . ASN A 1 95 ? -14.891 20.776 17.118 1.00 6.98 91 ASN A C 1
ATOM 751 O O . ASN A 1 95 ? -14.154 20.070 16.418 1.00 8.12 91 ASN A O 1
ATOM 756 N N . VAL A 1 96 ? -16.104 21.156 16.714 1.00 7.99 92 VAL A N 1
ATOM 757 C CA . VAL A 1 96 ? -16.624 20.640 15.455 1.00 7.94 92 VAL A CA 1
ATOM 758 C C . VAL A 1 96 ? -15.925 21.345 14.295 1.00 7.21 92 VAL A C 1
ATOM 759 O O . VAL A 1 96 ? -15.907 22.563 14.148 1.00 9.65 92 VAL A O 1
ATOM 763 N N . ALA A 1 97 ? -15.298 20.520 13.453 1.00 8.06 93 ALA A N 1
ATOM 764 C CA . ALA A 1 97 ? -14.651 20.977 12.239 1.00 8.27 93 ALA A CA 1
ATOM 765 C C . ALA A 1 97 ? -13.493 21.918 12.496 1.00 8.86 93 ALA A C 1
ATOM 766 O O . ALA A 1 97 ? -13.115 22.672 11.591 1.00 9.31 93 ALA A O 1
ATOM 768 N N . ASN A 1 98 ? -12.812 21.774 13.637 1.00 7.42 94 ASN A N 1
ATOM 769 C CA . ASN A 1 98 ? -11.523 22.388 13.910 1.00 8.92 94 ASN A CA 1
ATOM 770 C C . ASN A 1 98 ? -11.489 23.876 13.503 1.00 10.77 94 ASN A C 1
ATOM 771 O O . ASN A 1 98 ? -10.589 24.353 12.809 1.00 12.20 94 ASN A O 1
ATOM 776 N N . GLN A 1 99 ? -12.489 24.610 13.967 1.00 10.32 95 GLN A N 1
ATOM 777 C CA . GLN A 1 99 ? -12.547 26.057 13.765 1.00 11.64 95 GLN A CA 1
ATOM 778 C C . GLN A 1 99 ? -11.852 26.755 14.941 1.00 10.23 95 GLN A C 1
ATOM 779 O O . GLN A 1 99 ? -11.926 26.351 16.106 1.00 16.33 95 GLN A O 1
ATOM 785 N N . PHE A 1 100 ? -11.246 27.862 14.565 1.00 10.34 96 PHE A N 1
ATOM 786 C CA . PHE A 1 100 ? -10.713 28.817 15.530 1.00 9.82 96 PHE A CA 1
ATOM 787 C C . PHE A 1 100 ? -11.378 30.159 15.191 1.00 9.24 96 PHE A C 1
ATOM 788 O O . PHE A 1 100 ? -10.911 30.888 14.315 1.00 11.19 96 PHE A O 1
ATOM 796 N N . LYS A 1 101 ? -12.511 30.402 15.835 1.00 10.12 97 LYS A N 1
ATOM 797 C CA . LYS A 1 101 ? -13.315 31.576 15.530 1.00 12.25 97 LYS A CA 1
ATOM 798 C C . LYS A 1 101 ? -12.776 32.785 16.307 1.00 12.69 97 LYS A C 1
ATOM 799 O O . LYS A 1 101 ? -12.669 32.731 17.536 1.00 12.88 97 LYS A O 1
ATOM 805 N N . PRO A 1 102 ? -12.430 33.857 15.626 1.00 13.72 98 PRO A N 1
ATOM 806 C CA . PRO A 1 102 ? -11.913 35.026 16.364 1.00 14.50 98 PRO A CA 1
ATOM 807 C C . PRO A 1 102 ? -12.806 35.524 17.483 1.00 13.93 98 PRO A C 1
ATOM 808 O O . PRO A 1 102 ? -12.246 35.919 18.531 1.00 16.87 98 PRO A O 1
ATOM 812 N N . GLU A 1 103 ? -14.129 35.518 17.302 1.00 15.80 99 GLU A N 1
ATOM 813 C CA . GLU A 1 103 ? -15.069 35.965 18.301 1.00 17.82 99 GLU A CA 1
ATOM 814 C C . GLU A 1 103 ? -15.279 34.990 19.451 1.00 18.88 99 GLU A C 1
ATOM 815 O O . GLU A 1 103 ? -16.008 35.359 20.370 1.00 18.37 99 GLU A O 1
ATOM 821 N N . ASP A 1 104 ? -14.691 33.800 19.393 1.00 17.27 100 ASP A N 1
ATOM 822 C CA . ASP A 1 104 ? -14.922 32.848 20.484 1.00 15.37 100 ASP A CA 1
ATOM 823 C C . ASP A 1 104 ? -13.962 33.092 21.638 1.00 13.02 100 ASP A C 1
ATOM 824 O O . ASP A 1 104 ? -12.784 32.720 21.581 1.00 13.60 100 ASP A O 1
ATOM 829 N N . ASP A 1 105 ? -14.444 33.730 22.696 1.00 14.73 101 ASP A N 1
ATOM 830 C CA . ASP A 1 105 ? -13.599 34.044 23.853 1.00 16.23 101 ASP A CA 1
ATOM 831 C C . ASP A 1 105 ? -13.003 32.786 24.471 1.00 12.23 101 ASP A C 1
ATOM 832 O O . ASP A 1 105 ? -11.857 32.816 24.915 1.00 12.91 101 ASP A O 1
ATOM 837 N N . SER A 1 106 ? -13.735 31.666 24.490 1.00 12.75 102 SER A N 1
ATOM 838 C CA . SER A 1 106 ? -13.106 30.486 25.076 1.00 12.52 102 SER A CA 1
ATOM 839 C C . SER A 1 106 ? -11.933 29.974 24.253 1.00 12.04 102 SER A C 1
ATOM 840 O O . SER A 1 106 ? -10.950 29.448 24.762 1.00 11.82 102 SER A O 1
ATOM 843 N N . SER A 1 107 ? -11.983 30.080 22.935 1.00 11.18 103 SER A N 1
ATOM 844 C CA . SER A 1 107 ? -10.876 29.636 22.110 1.00 10.07 103 SER A CA 1
ATOM 845 C C . SER A 1 107 ? -9.710 30.594 22.243 1.00 10.01 103 SER A C 1
ATOM 846 O O . SER A 1 107 ? -8.551 30.160 22.330 1.00 9.75 103 SER A O 1
ATOM 849 N N . GLN A 1 108 ? -10.030 31.885 22.271 1.00 10.78 104 GLN A N 1
ATOM 850 C CA . GLN A 1 108 ? -8.942 32.855 22.484 1.00 11.37 104 GLN A CA 1
ATOM 851 C C . GLN A 1 108 ? -8.254 32.658 23.828 1.00 11.13 104 GLN A C 1
ATOM 852 O O . GLN A 1 108 ? -7.022 32.756 23.957 1.00 11.41 104 GLN A O 1
ATOM 858 N N . ALA A 1 109 ? -9.018 32.359 24.869 1.00 10.19 105 ALA A N 1
ATOM 859 C CA . ALA A 1 109 ? -8.426 32.101 26.163 1.00 9.58 105 ALA A CA 1
ATOM 860 C C . ALA A 1 109 ? -7.527 30.869 26.172 1.00 9.55 105 ALA A C 1
ATOM 861 O O . ALA A 1 109 ? -6.468 30.854 26.776 1.00 9.17 105 ALA A O 1
ATOM 863 N N . LEU A 1 110 ? -7.984 29.828 25.486 1.00 8.93 106 LEU A N 1
ATOM 864 C CA . LEU A 1 110 ? -7.180 28.611 25.422 1.00 8.77 106 LEU A CA 1
ATOM 865 C C . LEU A 1 110 ? -5.852 28.898 24.724 1.00 8.15 106 LEU A C 1
ATOM 866 O O . LEU A 1 110 ? -4.825 28.437 25.199 1.00 9.17 106 LEU A O 1
ATOM 871 N N . LEU A 1 111 ? -5.899 29.612 23.595 1.00 8.37 107 LEU A N 1
ATOM 872 C CA . LEU A 1 111 ? -4.673 29.911 22.862 1.00 8.11 107 LEU A CA 1
ATOM 873 C C . LEU A 1 111 ? -3.752 30.779 23.704 1.00 9.44 107 LEU A C 1
ATOM 874 O O . LEU A 1 111 ? -2.547 30.568 23.798 1.00 8.92 107 LEU A O 1
ATOM 879 N N . ASN A 1 112 ? -4.328 31.801 24.361 1.00 8.64 108 ASN A N 1
ATOM 880 C CA . ASN A 1 112 ? -3.455 32.657 25.168 1.00 8.16 108 ASN A CA 1
ATOM 881 C C . ASN A 1 112 ? -2.780 31.899 26.300 1.00 9.79 108 ASN A C 1
ATOM 882 O O . ASN A 1 112 ? -1.614 32.049 26.629 1.00 11.14 108 ASN A O 1
ATOM 887 N N . TYR A 1 113 ? -3.561 31.037 26.957 1.00 9.79 109 TYR A N 1
ATOM 888 C CA . TYR A 1 113 ? -3.054 30.213 28.032 1.00 9.26 109 TYR A CA 1
ATOM 889 C C . TYR A 1 113 ? -1.992 29.247 27.536 1.00 9.72 109 TYR A C 1
ATOM 890 O O . TYR A 1 113 ? -0.974 29.061 28.170 1.00 10.64 109 TYR A O 1
ATOM 899 N N . ALA A 1 114 ? -2.239 28.644 26.386 1.00 9.39 110 ALA A N 1
ATOM 900 C CA . ALA A 1 114 ? -1.255 27.711 25.838 1.00 9.35 110 ALA A CA 1
ATOM 901 C C . ALA A 1 114 ? 0.104 28.343 25.603 1.00 8.37 110 ALA A C 1
ATOM 902 O O . ALA A 1 114 ? 1.147 27.755 25.886 1.00 9.90 110 ALA A O 1
ATOM 904 N N . ILE A 1 115 ? 0.054 29.555 25.022 1.00 9.06 111 ILE A N 1
ATOM 905 C CA . ILE A 1 115 ? 1.286 30.252 24.678 1.00 9.38 111 ILE A CA 1
ATOM 906 C C . ILE A 1 115 ? 1.931 30.935 25.884 1.00 11.36 111 ILE A C 1
ATOM 907 O O . ILE A 1 115 ? 3.137 30.850 26.121 1.00 13.25 111 ILE A O 1
ATOM 912 N N . MET A 1 116 ? 1.123 31.649 26.651 1.00 12.23 112 MET A N 1
ATOM 913 C CA . MET A 1 116 ? 1.701 32.479 27.702 1.00 14.05 112 MET A CA 1
ATOM 914 C C . MET A 1 116 ? 1.982 31.685 28.973 1.00 15.40 112 MET A C 1
ATOM 915 O O . MET A 1 116 ? 2.951 32.070 29.665 1.00 22.97 112 MET A O 1
ATOM 920 N N . ASN A 1 117 ? 1.204 30.633 29.285 1.00 13.97 113 ASN A N 1
ATOM 921 C CA . ASN A 1 117 ? 1.390 29.894 30.533 1.00 17.24 113 ASN A CA 1
ATOM 922 C C . ASN A 1 117 ? 1.886 28.463 30.363 1.00 14.22 113 ASN A C 1
ATOM 923 O O . ASN A 1 117 ? 2.847 28.053 31.036 1.00 18.27 113 ASN A O 1
ATOM 928 N N . VAL A 1 118 ? 1.251 27.692 29.458 1.00 12.09 114 VAL A N 1
ATOM 929 C CA . VAL A 1 118 ? 1.645 26.285 29.272 1.00 11.52 114 VAL A CA 1
ATOM 930 C C . VAL A 1 118 ? 3.033 26.191 28.638 1.00 11.25 114 VAL A C 1
ATOM 931 O O . VAL A 1 118 ? 3.845 25.352 29.022 1.00 11.11 114 VAL A O 1
ATOM 935 N N . GLY A 1 119 ? 3.350 27.057 27.694 1.00 12.22 115 GLY A N 1
ATOM 936 C CA . GLY A 1 119 ? 4.661 27.210 27.072 1.00 9.80 115 GLY A CA 1
ATOM 937 C C . GLY A 1 119 ? 4.779 26.525 25.739 1.00 9.06 115 GLY A C 1
ATOM 938 O O . GLY A 1 119 ? 5.914 26.251 25.329 1.00 10.60 115 GLY A O 1
ATOM 939 N N . VAL A 1 120 ? 3.668 26.270 25.026 1.00 8.32 116 VAL A N 1
ATOM 940 C CA . VAL A 1 120 ? 3.797 25.621 23.740 1.00 8.06 116 VAL A CA 1
ATOM 941 C C . VAL A 1 120 ? 4.550 26.487 22.723 1.00 7.75 116 VAL A C 1
ATOM 942 O O . VAL A 1 120 ? 4.455 27.734 22.745 1.00 11.02 116 VAL A O 1
ATOM 946 N N . THR A 1 121 ? 5.269 25.803 21.803 1.00 9.00 117 THR A N 1
ATOM 947 C CA . THR A 1 121 ? 6.035 26.480 20.745 1.00 9.73 117 THR A CA 1
ATOM 948 C C . THR A 1 121 ? 5.335 26.384 19.395 1.00 9.48 117 THR A C 1
ATOM 949 O O . THR A 1 121 ? 5.403 27.249 18.558 1.00 9.79 117 THR A O 1
ATOM 953 N N . HIS A 1 122 ? 4.629 25.305 19.150 1.00 7.38 118 HIS A N 1
ATOM 954 C CA . HIS A 1 122 ? 3.989 24.993 17.868 1.00 8.60 118 HIS A CA 1
ATOM 955 C C . HIS A 1 122 ? 2.499 24.766 18.026 1.00 7.47 118 HIS A C 1
ATOM 956 O O . HIS A 1 122 ? 2.101 23.958 18.874 1.00 10.02 118 HIS A O 1
ATOM 963 N N . VAL A 1 123 ? 1.755 25.430 17.173 1.00 6.94 119 VAL A N 1
ATOM 964 C CA . VAL A 1 123 ? 0.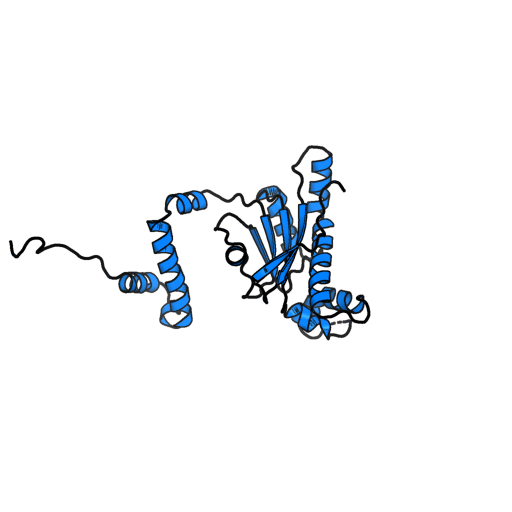297 25.319 17.166 1.00 6.72 119 VAL A CA 1
ATOM 965 C C . VAL A 1 123 ? -0.061 24.672 15.840 1.00 6.55 119 VAL A C 1
ATOM 966 O O . VAL A 1 123 ? 0.294 25.214 14.802 1.00 8.48 119 VAL A O 1
ATOM 970 N N . MET A 1 124 ? -0.694 23.511 15.873 1.00 7.35 120 MET A N 1
ATOM 971 C CA . MET A 1 124 ? -1.115 22.842 14.652 1.00 7.05 120 MET A CA 1
ATOM 972 C C . MET A 1 124 ? -2.635 22.807 14.581 1.00 6.58 120 MET A C 1
ATOM 973 O O . MET A 1 124 ? -3.251 22.254 15.457 1.00 7.51 120 MET A O 1
ATOM 977 N N . VAL A 1 125 ? -3.169 23.390 13.508 1.00 7.74 121 VAL A N 1
ATOM 978 C CA . VAL A 1 125 ? -4.549 23.130 13.181 1.00 7.45 121 VAL A CA 1
ATOM 979 C C . VAL A 1 125 ? -4.568 21.893 12.294 1.00 7.07 121 VAL A C 1
ATOM 980 O O . VAL A 1 125 ? -3.867 21.834 11.283 1.00 7.46 121 VAL A O 1
ATOM 984 N N . VAL A 1 126 ? -5.345 20.910 12.687 1.00 6.44 122 VAL A N 1
ATOM 985 C CA . VAL A 1 126 ? -5.398 19.603 12.030 1.00 6.89 122 VAL A CA 1
ATOM 986 C C . VAL A 1 126 ? -6.826 19.303 11.635 1.00 8.46 122 VAL A C 1
ATOM 987 O O . VAL A 1 126 ? -7.690 19.085 12.493 1.00 8.34 122 VAL A O 1
ATOM 991 N N . GLY A 1 127 ? -7.040 19.295 10.331 1.00 7.29 123 GLY A N 1
ATOM 992 C CA . GLY A 1 127 ? -8.316 18.879 9.736 1.00 5.96 123 GLY A CA 1
ATOM 993 C C . GLY A 1 127 ? -8.196 17.404 9.362 1.00 6.64 123 GLY A C 1
ATOM 994 O O . GLY A 1 127 ? -7.133 16.808 9.542 1.00 7.19 123 GLY A O 1
ATOM 995 N N . HIS A 1 128 ? -9.262 16.832 8.805 1.00 6.86 124 HIS A N 1
ATOM 996 C CA . HIS A 1 128 ? -9.214 15.420 8.474 1.00 7.60 124 HIS A CA 1
ATOM 997 C C . HIS A 1 128 ? -10.213 15.097 7.382 1.00 6.27 124 HIS A C 1
ATOM 998 O O . HIS A 1 128 ? -11.264 15.751 7.265 1.00 7.06 124 HIS A O 1
ATOM 1005 N N . THR A 1 129 ? -9.885 14.086 6.577 1.00 6.49 125 THR A N 1
ATOM 1006 C CA . THR A 1 129 ? -10.851 13.675 5.549 1.00 7.70 125 THR A CA 1
ATOM 1007 C C . THR A 1 129 ? -12.086 13.076 6.198 1.00 7.09 125 THR A C 1
ATOM 1008 O O . THR A 1 129 ? -12.025 12.588 7.338 1.00 8.88 125 THR A O 1
ATOM 1012 N N . GLY A 1 130 ? -13.230 13.126 5.548 1.00 7.42 126 GLY A N 1
ATOM 1013 C CA . GLY A 1 130 ? -14.473 12.620 6.121 1.00 6.59 126 GLY A CA 1
ATOM 1014 C C . GLY A 1 130 ? -15.045 13.535 7.172 1.00 7.68 126 GLY A C 1
ATOM 1015 O O . GLY A 1 130 ? -15.832 13.066 7.997 1.00 7.76 126 GLY A O 1
ATOM 1016 N N . CYS A 1 131 ? -14.677 14.805 7.178 1.00 7.66 127 CYS A N 1
ATOM 1017 C CA . CYS A 1 131 ? -15.163 15.716 8.223 1.00 6.78 127 CYS A CA 1
ATOM 1018 C C . CYS A 1 131 ? -16.613 16.068 7.993 1.00 8.25 127 CYS A C 1
ATOM 1019 O O . CYS A 1 131 ? -16.961 16.697 7.015 1.00 9.61 127 CYS A O 1
ATOM 1022 N N . GLY A 1 132 ? -17.460 15.660 8.932 1.00 8.45 128 GLY A N 1
ATOM 1023 C CA . GLY A 1 132 ? -18.882 15.866 8.797 1.00 8.40 128 GLY A CA 1
ATOM 1024 C C . GLY A 1 132 ? -19.323 17.296 8.708 1.00 7.71 128 GLY A C 1
ATOM 1025 O O . GLY A 1 132 ? -20.234 17.578 7.947 1.00 9.22 128 GLY A O 1
ATOM 1026 N N . GLY A 1 133 ? -18.679 18.208 9.446 1.00 9.36 129 GLY A N 1
ATOM 1027 C CA . GLY A 1 133 ? -19.080 19.597 9.348 1.00 11.25 129 GLY A CA 1
ATOM 1028 C C . GLY A 1 133 ? -18.794 20.174 7.986 1.00 11.02 129 GLY A C 1
ATOM 1029 O O . GLY A 1 133 ? -19.598 20.927 7.430 1.00 11.37 129 GLY A O 1
ATOM 1030 N N . CYS A 1 134 ? -17.614 19.779 7.474 1.00 9.95 130 CYS A N 1
ATOM 1031 C CA . CYS A 1 134 ? -17.274 20.231 6.118 1.00 9.38 130 CYS A CA 1
ATOM 1032 C C . CYS A 1 134 ? -18.166 19.588 5.072 1.00 9.82 130 CYS A C 1
ATOM 1033 O O . CYS A 1 134 ? -18.584 20.245 4.147 1.00 10.65 130 CYS A O 1
ATOM 1036 N N . ILE A 1 135 ? -18.485 18.312 5.172 1.00 8.72 131 ILE A N 1
ATOM 1037 C CA . ILE A 1 135 ? -19.380 17.636 4.238 1.00 9.95 131 ILE A CA 1
ATOM 1038 C C . ILE A 1 135 ? -20.728 18.323 4.271 1.00 11.15 131 ILE A C 1
ATOM 1039 O O . ILE A 1 135 ? -21.361 18.562 3.238 1.00 13.01 131 ILE A O 1
ATOM 1044 N N . ALA A 1 136 ? -21.163 18.663 5.487 1.00 11.73 132 ALA A N 1
ATOM 1045 C CA . ALA A 1 136 ? -22.464 19.345 5.575 1.00 12.26 132 ALA A CA 1
ATOM 1046 C C . ALA A 1 136 ? -22.390 20.716 4.943 1.00 12.22 132 ALA A C 1
ATOM 1047 O O . ALA A 1 136 ? -23.280 21.177 4.233 1.00 13.83 132 ALA A O 1
ATOM 1049 N N . ALA A 1 137 ? -21.294 21.413 5.224 1.00 10.83 133 ALA A N 1
ATOM 1050 C CA . ALA A 1 137 ? -21.153 22.798 4.738 1.00 12.29 133 ALA A CA 1
ATOM 1051 C C . ALA A 1 137 ? -21.139 22.842 3.215 1.00 12.46 133 ALA A C 1
ATOM 1052 O O . ALA A 1 137 ? -21.573 23.822 2.583 1.00 14.83 133 ALA A O 1
ATOM 1054 N N . PHE A 1 138 ? -20.610 21.768 2.644 1.00 13.15 134 PHE A N 1
ATOM 1055 C CA . PHE A 1 138 ? -20.337 21.746 1.207 1.00 12.68 134 PHE A CA 1
ATOM 1056 C C . PHE A 1 138 ? -21.598 21.895 0.371 1.00 15.29 134 PHE A C 1
ATOM 1057 O O . PHE A 1 138 ? -21.518 22.387 -0.767 1.00 18.40 134 PHE A O 1
ATOM 1065 N N . ASP A 1 139 ? -22.731 21.468 0.904 1.00 17.36 135 ASP A N 1
ATOM 1066 C CA . ASP A 1 139 ? -24.001 21.539 0.166 1.00 23.32 135 ASP A CA 1
ATOM 1067 C C . ASP A 1 139 ? -24.963 22.595 0.705 1.00 19.25 135 ASP A C 1
ATOM 1068 O O . ASP A 1 139 ? -26.128 22.715 0.317 1.00 34.01 135 ASP A O 1
ATOM 1073 N N . GLN A 1 140 ? -24.563 23.474 1.607 1.00 16.79 136 GLN A N 1
ATOM 1074 C CA . GLN A 1 140 ? -25.505 24.450 2.121 1.00 16.32 136 GLN A CA 1
ATOM 1075 C C . GLN A 1 140 ? -25.521 25.744 1.318 1.00 17.31 136 GLN A C 1
ATOM 1076 O O . GLN A 1 140 ? -24.462 26.204 0.892 1.00 16.89 136 GLN A O 1
ATOM 1082 N N . PRO A 1 141 ? -26.687 26.367 1.180 1.00 17.41 137 PRO A N 1
ATOM 1083 C CA . PRO A 1 141 ? -26.706 27.732 0.677 1.00 18.07 137 PRO A CA 1
ATOM 1084 C C . PRO A 1 141 ? -26.144 28.692 1.720 1.00 17.09 137 PRO A C 1
ATOM 1085 O O . PRO A 1 141 ? -26.031 28.423 2.914 1.00 17.31 137 PRO A O 1
ATOM 1089 N N . LEU A 1 142 ? -25.795 29.857 1.168 1.00 22.57 138 LEU A N 1
ATOM 1090 C CA . LEU A 1 142 ? -25.216 30.911 1.965 1.00 22.18 138 LEU A CA 1
ATOM 1091 C C . LEU A 1 142 ? -26.291 31.385 2.927 1.00 27.30 138 LEU A C 1
ATOM 1092 O O . LEU A 1 142 ? -27.481 31.458 2.582 1.00 30.58 138 LEU A O 1
ATOM 1097 N N . PRO A 1 143 ? -25.943 31.718 4.150 1.00 34.89 139 PRO A N 1
ATOM 1098 C CA . PRO A 1 143 ? -27.024 32.137 5.052 1.00 37.31 139 PRO A CA 1
ATOM 1099 C C . PRO A 1 143 ? -27.325 33.632 4.965 1.00 43.48 139 PRO A C 1
ATOM 1100 O O . PRO A 1 143 ? -28.422 34.018 4.546 1.00 49.17 139 PRO A O 1
ATOM 1104 N N . GLY A 1 149 ? -29.639 30.649 8.875 1.00 52.31 145 GLY A N 1
ATOM 1105 C CA . GLY A 1 149 ? -29.387 29.373 9.476 1.00 47.37 145 GLY A CA 1
ATOM 1106 C C . GLY A 1 149 ? -30.364 28.613 10.323 1.00 43.40 145 GLY A C 1
ATOM 1107 O O . GLY A 1 149 ? -30.750 28.930 11.458 1.00 44.78 145 GLY A O 1
ATOM 1108 N N . GLY A 1 150 ? -30.823 27.447 9.835 1.00 43.86 146 GLY A N 1
ATOM 1109 C CA . GLY A 1 150 ? -31.863 26.660 10.443 1.00 42.36 146 GLY A CA 1
ATOM 1110 C C . GLY A 1 150 ? -31.578 25.696 11.546 1.00 38.92 146 GLY A C 1
ATOM 1111 O O . GLY A 1 150 ? -32.540 25.272 12.226 1.00 41.79 146 GLY A O 1
ATOM 1112 N N . THR A 1 151 ? -30.356 25.287 11.820 1.00 31.87 147 THR A N 1
ATOM 1113 C CA . THR A 1 151 ? -30.078 24.439 12.983 1.00 25.62 147 THR A CA 1
ATOM 1114 C C . THR A 1 151 ? -28.899 25.046 13.725 1.00 23.99 147 THR A C 1
ATOM 1115 O O . THR A 1 151 ? -28.219 25.829 13.062 1.00 20.58 147 THR A O 1
ATOM 1119 N N . PRO A 1 152 ? -28.617 24.661 14.961 1.00 20.00 148 PRO A N 1
ATOM 1120 C CA . PRO A 1 152 ? -27.377 25.137 15.603 1.00 18.65 148 PRO A CA 1
ATOM 1121 C C . PRO A 1 152 ? -26.175 24.804 14.725 1.00 17.98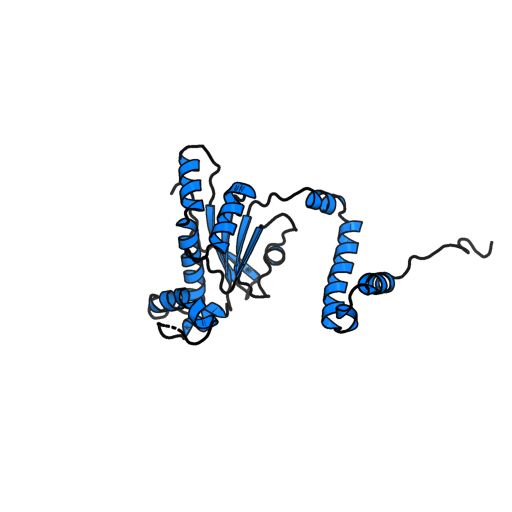 148 PRO A C 1
ATOM 1122 O O . PRO A 1 152 ? -25.281 25.639 14.608 1.00 16.39 148 PRO A O 1
ATOM 1126 N N . LEU A 1 153 ? -26.156 23.605 14.155 1.00 18.56 149 LEU A N 1
ATOM 1127 C CA . LEU A 1 153 ? -25.009 23.216 13.371 1.00 17.97 149 LEU A CA 1
ATOM 1128 C C . LEU A 1 153 ? -24.818 24.162 12.194 1.00 17.69 149 LEU A C 1
ATOM 1129 O O . LEU A 1 153 ? -23.711 24.664 11.951 1.00 16.92 149 LEU A O 1
ATOM 1134 N N . VAL A 1 154 ? -25.882 24.394 11.429 1.00 17.91 150 VAL A N 1
ATOM 1135 C CA . VAL A 1 154 ? -25.711 25.207 10.221 1.00 15.96 150 VAL A CA 1
ATOM 1136 C C . VAL A 1 154 ? -25.2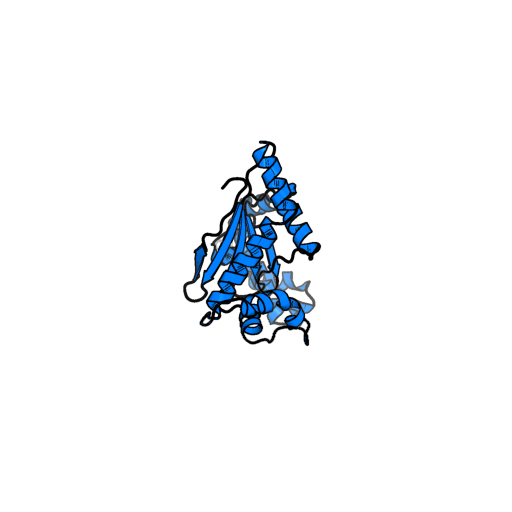69 26.598 10.587 1.00 16.44 150 VAL A C 1
ATOM 1137 O O . VAL A 1 154 ? -24.453 27.246 9.929 1.00 16.40 150 VAL A O 1
ATOM 1141 N N . ARG A 1 155 ? -25.814 27.128 11.677 1.00 16.33 151 ARG A N 1
ATOM 1142 C CA . ARG A 1 155 ? -25.360 28.463 12.075 1.00 16.00 151 ARG A CA 1
ATOM 1143 C C . ARG A 1 155 ? -23.886 28.447 12.448 1.00 14.80 151 ARG A C 1
ATOM 1144 O O . ARG A 1 155 ? -23.076 29.321 12.090 1.00 16.29 151 ARG A O 1
ATOM 1152 N N . TYR A 1 156 ? -23.511 27.395 13.170 1.00 12.79 152 TYR A N 1
ATOM 1153 C CA . TYR A 1 156 ? -22.121 27.224 13.595 1.00 10.71 152 TYR A CA 1
ATOM 1154 C C . TYR A 1 156 ? -21.167 27.106 12.424 1.00 11.68 152 TYR A C 1
ATOM 1155 O O . TYR A 1 156 ? -19.990 27.514 12.454 1.00 10.25 152 TYR A O 1
ATOM 1164 N N . LEU A 1 157 ? -21.653 26.471 11.373 1.00 10.79 153 LEU A N 1
ATOM 1165 C CA . LEU A 1 157 ? -20.795 26.233 10.222 1.00 10.00 153 LEU A CA 1
ATOM 1166 C C . LEU A 1 157 ? -20.737 27.410 9.248 1.00 9.11 153 LEU A C 1
ATOM 1167 O O . LEU A 1 157 ? -20.094 27.285 8.195 1.00 9.21 153 LEU A O 1
ATOM 1172 N N . GLU A 1 158 ? -21.418 28.506 9.542 1.00 9.93 154 GLU A N 1
ATOM 1173 C CA . GLU A 1 158 ? -21.457 29.641 8.618 1.00 10.75 154 GLU A CA 1
ATOM 1174 C C . GLU A 1 158 ? -20.129 30.032 8.015 1.00 10.02 154 GLU A C 1
ATOM 1175 O O . GLU A 1 158 ? -20.074 30.252 6.804 1.00 11.32 154 GLU A O 1
ATOM 1181 N N . PRO A 1 159 ? -19.039 30.102 8.782 1.00 10.12 155 PRO A N 1
ATOM 1182 C CA . PRO A 1 159 ? -17.760 30.466 8.138 1.00 9.55 155 PRO A CA 1
ATOM 1183 C C . PRO A 1 159 ? -17.257 29.437 7.129 1.00 9.35 155 PRO A C 1
ATOM 1184 O O . PRO A 1 159 ? -16.610 29.823 6.139 1.00 10.51 155 PRO A O 1
ATOM 1188 N N . ILE A 1 160 ? -17.531 28.167 7.336 1.00 10.95 156 ILE A N 1
ATOM 1189 C CA . ILE A 1 160 ? -17.113 27.143 6.374 1.00 9.23 156 ILE A CA 1
ATOM 1190 C C . ILE A 1 160 ? -18.008 27.166 5.163 1.00 9.52 156 ILE A C 1
ATOM 1191 O O . ILE A 1 160 ? -17.566 26.936 4.037 1.00 10.02 156 ILE A O 1
ATOM 1196 N N . ILE A 1 161 ? -19.293 27.443 5.351 1.00 9.17 157 ILE A N 1
ATOM 1197 C CA . ILE A 1 161 ? -20.206 27.613 4.209 1.00 9.44 157 ILE A CA 1
ATOM 1198 C C . ILE A 1 161 ? -19.784 28.783 3.335 1.00 10.03 157 ILE A C 1
ATOM 1199 O O . ILE A 1 161 ? -19.718 28.680 2.097 1.00 10.72 157 ILE A O 1
ATOM 1204 N N . ARG A 1 162 ? -19.489 29.885 4.022 1.00 10.50 158 ARG A N 1
ATOM 1205 C CA . ARG A 1 162 ? -19.051 31.060 3.259 1.00 10.40 158 ARG A CA 1
ATOM 1206 C C . ARG A 1 162 ? -17.761 30.739 2.526 1.00 10.40 158 ARG A C 1
ATOM 1207 O O . ARG A 1 162 ? -17.595 31.114 1.371 1.00 12.52 158 ARG A O 1
ATOM 1215 N N . LEU A 1 163 ? -16.791 30.046 3.132 1.00 10.39 159 LEU A N 1
ATOM 1216 C CA . LEU A 1 163 ? -15.570 29.674 2.445 1.00 9.83 159 LEU A CA 1
ATOM 1217 C C . LEU A 1 163 ? -15.887 28.822 1.226 1.00 9.58 159 LEU A C 1
ATOM 1218 O O . LEU A 1 163 ? -15.333 29.035 0.157 1.00 10.13 159 LEU A O 1
ATOM 1223 N N . LYS A 1 164 ? -16.787 27.829 1.393 1.00 9.78 160 LYS A N 1
ATOM 1224 C CA . LYS A 1 164 ? -17.127 26.990 0.266 1.00 9.91 160 LYS A CA 1
ATOM 1225 C C . LYS A 1 164 ? -17.614 27.822 -0.925 1.00 10.98 160 LYS A C 1
ATOM 1226 O O . LYS A 1 164 ? -17.261 27.570 -2.083 1.00 11.71 160 LYS A O 1
ATOM 1232 N N . HIS A 1 165 ? -18.437 28.809 -0.631 1.00 10.91 161 HIS A N 1
ATOM 1233 C CA . HIS A 1 165 ? -19.033 29.611 -1.697 1.00 13.17 161 HIS A CA 1
ATOM 1234 C C . HIS A 1 165 ? -17.962 30.465 -2.388 1.00 13.74 161 HIS A C 1
ATOM 1235 O O . HIS A 1 165 ? -18.223 30.915 -3.513 1.00 19.12 161 HIS A O 1
ATOM 1242 N N . SER A 1 166 ? -16.820 30.634 -1.755 1.00 12.19 162 SER A N 1
ATOM 1243 C CA . SER A 1 166 ? -15.717 31.417 -2.337 1.00 13.05 162 SER A CA 1
ATOM 1244 C C . SER A 1 166 ? -14.718 30.577 -3.113 1.00 13.97 162 SER A C 1
ATOM 1245 O O . SER A 1 166 ? -13.870 31.142 -3.829 1.00 15.04 162 SER A O 1
ATOM 1248 N N . LEU A 1 167 ? -14.812 29.253 -2.967 1.00 13.09 163 LEU A N 1
ATOM 1249 C CA . LEU A 1 167 ? -13.857 28.404 -3.677 1.00 12.84 163 LEU A CA 1
ATOM 1250 C C . LEU A 1 167 ? -14.223 28.230 -5.142 1.00 14.48 163 LEU A C 1
ATOM 1251 O O . LEU A 1 167 ? -15.400 28.325 -5.466 1.00 18.30 163 LEU A O 1
ATOM 1256 N N . PRO A 1 168 ? -13.209 27.960 -5.951 1.00 18.22 164 PRO A N 1
ATOM 1257 C CA . PRO A 1 168 ? -13.467 27.845 -7.369 1.00 22.67 164 PRO A CA 1
ATOM 1258 C C . PRO A 1 168 ? -14.325 26.623 -7.686 1.00 23.25 164 PRO A C 1
ATOM 1259 O O . PRO A 1 168 ? -14.402 25.650 -6.989 1.00 26.09 164 PRO A O 1
ATOM 1263 N N . GLU A 1 169 ? -14.927 26.812 -8.855 1.00 29.33 165 GLU A N 1
ATOM 1264 C CA . GLU A 1 169 ? -15.627 25.784 -9.567 1.00 32.39 165 GLU A CA 1
ATOM 1265 C C . GLU A 1 169 ? -14.747 24.542 -9.613 1.00 28.21 165 GLU A C 1
ATOM 1266 O O . GLU A 1 169 ? -13.571 24.565 -9.963 1.00 32.00 165 GLU A O 1
ATOM 1268 N N . GLY A 1 170 ? -15.365 23.430 -9.232 1.00 27.96 166 GLY A N 1
ATOM 1269 C CA . GLY A 1 170 ? -14.648 22.178 -9.348 1.00 27.74 166 GLY A CA 1
ATOM 1270 C C . GLY A 1 170 ? -14.035 21.743 -8.031 1.00 21.68 166 GLY A C 1
ATOM 1271 O O . GLY A 1 170 ? -13.584 20.612 -7.896 1.00 29.61 166 GLY A O 1
ATOM 1272 N N . SER A 1 171 ? -14.014 22.632 -7.042 1.00 16.95 167 SER A N 1
ATOM 1273 C CA . SER A 1 171 ? -13.476 22.234 -5.754 1.00 15.29 167 SER A CA 1
ATOM 1274 C C . SER A 1 171 ? -14.296 21.083 -5.168 1.00 16.69 167 SER A C 1
ATOM 1275 O O . SER A 1 171 ? -15.521 21.101 -5.263 1.00 21.85 167 SER A O 1
ATOM 1278 N N . ASP A 1 172 ? -13.583 20.119 -4.575 1.00 14.11 168 ASP A N 1
ATOM 1279 C CA . ASP A 1 172 ? -14.293 18.978 -3.965 1.00 14.65 168 ASP A CA 1
ATOM 1280 C C . ASP A 1 172 ? -14.285 19.106 -2.448 1.00 10.50 168 ASP A C 1
ATOM 1281 O O . ASP A 1 172 ? -13.769 20.090 -1.932 1.00 10.69 168 ASP A O 1
ATOM 1286 N N . VAL A 1 173 ? -14.852 18.122 -1.756 1.00 11.11 169 VAL A N 1
ATOM 1287 C CA . VAL A 1 173 ? -14.982 18.141 -0.301 1.00 10.89 169 VAL A CA 1
ATOM 1288 C C . VAL A 1 173 ? -13.588 18.272 0.332 1.00 8.71 169 VAL A C 1
ATOM 1289 O O . VAL A 1 173 ? -13.399 19.046 1.249 1.00 9.08 169 VAL A O 1
ATOM 1293 N N . ASN A 1 174 ? -12.612 17.532 -0.176 1.00 9.54 170 ASN A N 1
ATOM 1294 C CA . ASN A 1 174 ? -11.294 17.603 0.443 1.00 10.29 170 ASN A CA 1
ATOM 1295 C C . ASN A 1 174 ? -10.608 18.919 0.214 1.00 9.37 170 ASN A C 1
ATOM 1296 O O . ASN A 1 174 ? -9.826 19.285 1.084 1.00 9.30 170 ASN A O 1
ATOM 1301 N N . ASP A 1 175 ? -10.947 19.567 -0.900 1.00 10.72 171 ASP A N 1
ATOM 1302 C CA . ASP A 1 175 ? -10.480 20.936 -1.100 1.00 9.77 171 ASP A CA 1
ATOM 1303 C C . ASP A 1 175 ? -11.058 21.850 -0.025 1.00 9.21 171 ASP A C 1
ATOM 1304 O O . ASP A 1 175 ? -10.310 22.678 0.529 1.00 9.61 171 ASP A O 1
ATOM 1309 N N . LEU A 1 176 ? -12.354 21.680 0.274 1.00 8.85 172 LEU A N 1
ATOM 1310 C CA . LEU A 1 176 ? -12.908 22.526 1.353 1.00 8.96 172 LEU A CA 1
ATOM 1311 C C . LEU A 1 176 ? -12.283 22.218 2.700 1.00 8.61 172 LEU A C 1
ATOM 1312 O O . LEU A 1 176 ? -12.013 23.106 3.513 1.00 8.38 172 LEU A O 1
ATOM 1317 N N . ILE A 1 177 ? -12.034 20.947 2.994 1.00 8.08 173 ILE A N 1
ATOM 1318 C CA . ILE A 1 177 ? -11.454 20.577 4.271 1.00 7.99 173 ILE A CA 1
ATOM 1319 C C . ILE A 1 177 ? -10.081 21.219 4.407 1.00 7.77 173 ILE A C 1
ATOM 1320 O O . ILE A 1 177 ? -9.730 21.796 5.436 1.00 8.72 173 ILE A O 1
ATOM 1325 N N . LYS A 1 178 ? -9.278 21.140 3.351 1.00 7.75 174 LYS A N 1
ATOM 1326 C CA . LYS A 1 178 ? -7.961 21.759 3.362 1.00 7.92 174 LYS A CA 1
ATOM 1327 C C . LYS A 1 178 ? -8.033 23.278 3.526 1.00 7.73 174 LYS A C 1
ATOM 1328 O O . LYS A 1 178 ? -7.290 23.901 4.297 1.00 8.69 174 LYS A O 1
ATOM 1334 N N . GLU A 1 179 ? -8.903 23.932 2.795 1.00 8.32 175 GLU A N 1
ATOM 1335 C CA . GLU A 1 179 ? -9.052 25.379 2.882 1.00 8.57 175 GLU A CA 1
ATOM 1336 C C . GLU A 1 179 ? -9.577 25.778 4.250 1.00 8.82 175 GLU A C 1
ATOM 1337 O O . GLU A 1 179 ? -9.247 26.862 4.786 1.00 9.23 175 GLU A O 1
ATOM 1343 N N . ASN A 1 180 ? -10.387 24.896 4.845 1.00 8.58 176 ASN A N 1
ATOM 1344 C CA . ASN A 1 180 ? -10.892 25.176 6.206 1.00 7.21 176 ASN A CA 1
ATOM 1345 C C . ASN A 1 180 ? -9.736 25.153 7.180 1.00 7.52 176 ASN A C 1
ATOM 1346 O O . ASN A 1 180 ? -9.655 25.988 8.089 1.00 8.73 176 ASN A O 1
ATOM 1351 N N . VAL A 1 181 ? -8.816 24.227 7.057 1.00 8.15 177 VAL A N 1
ATOM 1352 C CA . VAL A 1 181 ? -7.578 24.239 7.868 1.00 7.53 177 VAL A CA 1
ATOM 1353 C C . VAL A 1 181 ? -6.855 25.571 7.711 1.00 7.24 177 VAL A C 1
ATOM 1354 O O . VAL A 1 181 ? -6.438 26.223 8.678 1.00 7.60 177 VAL A O 1
ATOM 1358 N N . LYS A 1 182 ? -6.658 26.002 6.463 1.00 8.07 178 LYS A N 1
ATOM 1359 C CA . LYS A 1 182 ? -5.900 27.208 6.187 1.00 9.11 178 LYS A CA 1
ATOM 1360 C C . LYS A 1 182 ? -6.603 28.429 6.753 1.00 8.48 178 LYS A C 1
ATOM 1361 O O . LYS A 1 182 ? -5.947 29.350 7.213 1.00 9.84 178 LYS A O 1
ATOM 1367 N N . MET A 1 183 ? -7.929 28.420 6.713 1.00 9.10 179 MET A N 1
ATOM 1368 C CA . MET A 1 183 ? -8.699 29.513 7.293 1.00 8.70 179 MET A CA 1
ATOM 1369 C C . MET A 1 183 ? -8.472 29.577 8.787 1.00 8.97 179 MET A C 1
ATOM 1370 O O . MET A 1 183 ? -8.323 30.655 9.375 1.00 8.97 179 MET A O 1
ATOM 1375 N N . ALA A 1 184 ? -8.486 28.421 9.443 1.00 8.93 180 ALA A N 1
ATOM 1376 C CA . ALA A 1 184 ? -8.289 28.435 10.908 1.00 8.22 180 ALA A CA 1
ATOM 1377 C C . ALA A 1 184 ? -6.880 28.879 11.263 1.00 7.82 180 ALA A C 1
ATOM 1378 O O . ALA A 1 184 ? -6.686 29.578 12.253 1.00 8.93 180 ALA A O 1
ATOM 1380 N N . VAL A 1 185 ? -5.893 28.450 10.475 1.00 8.26 181 VAL A N 1
ATOM 1381 C CA . VAL A 1 185 ? -4.511 28.871 10.695 1.00 8.60 181 VAL A CA 1
ATOM 1382 C C . VAL A 1 185 ? -4.465 30.387 10.639 1.00 8.35 181 VAL A C 1
ATOM 1383 O O . VAL A 1 185 ? -3.844 31.064 11.474 1.00 9.01 181 VAL A O 1
ATOM 1387 N N . LYS A 1 186 ? -5.090 30.995 9.635 1.00 9.47 182 LYS A N 1
ATOM 1388 C CA . LYS A 1 186 ? -5.109 32.475 9.507 1.00 11.43 182 LYS A CA 1
ATOM 1389 C C . LYS A 1 186 ? -5.760 33.109 10.719 1.00 10.90 182 LYS A C 1
ATOM 1390 O O . LYS A 1 186 ? -5.252 34.139 11.213 1.00 10.88 182 LYS A O 1
ATOM 1393 N N . ASN A 1 187 ? -6.848 32.543 11.235 1.00 8.97 183 ASN A N 1
ATOM 1394 C CA . ASN A 1 187 ? -7.504 33.087 12.411 1.00 10.06 183 ASN A CA 1
ATOM 1395 C C . ASN A 1 187 ? -6.605 32.963 13.628 1.00 10.15 183 ASN A C 1
ATOM 1396 O O . ASN A 1 187 ? -6.576 33.876 14.454 1.00 10.27 183 ASN A O 1
ATOM 1401 N N . VAL A 1 188 ? -5.863 31.863 13.775 1.00 9.09 184 VAL A N 1
ATOM 1402 C CA . VAL A 1 188 ? -4.899 31.734 14.877 1.00 9.12 184 VAL A CA 1
ATOM 1403 C C . VAL A 1 188 ? -3.799 32.765 14.733 1.00 10.05 184 VAL A C 1
ATOM 1404 O O . VAL A 1 188 ? -3.431 33.469 15.690 1.00 9.08 184 VAL A O 1
ATOM 1408 N N . VAL A 1 189 ? -3.274 32.887 13.513 1.00 11.15 185 VAL A N 1
ATOM 1409 C CA . VAL A 1 189 ? -2.198 33.853 13.306 1.00 10.21 185 VAL A CA 1
ATOM 1410 C C . VAL A 1 189 ? -2.595 35.298 13.631 1.00 11.33 185 VAL A C 1
ATOM 1411 O O . VAL A 1 189 ? -1.829 36.086 14.159 1.00 13.00 185 VAL A O 1
ATOM 1415 N N . ASN A 1 190 ? -3.852 35.637 13.303 1.00 11.60 186 ASN A N 1
ATOM 1416 C CA . ASN A 1 190 ? -4.342 36.987 13.479 1.00 12.13 186 ASN A CA 1
ATOM 1417 C C . ASN A 1 190 ? -4.777 37.285 14.901 1.00 11.13 186 ASN A C 1
ATOM 1418 O O . ASN A 1 190 ? -5.179 38.409 15.217 1.00 15.68 186 ASN A O 1
ATOM 1423 N N . SER A 1 191 ? -4.694 36.283 15.777 1.00 10.20 187 SER A N 1
ATOM 1424 C CA . SER A 1 191 ? -5.158 36.453 17.154 1.00 11.21 187 SER A CA 1
ATOM 1425 C C . SER A 1 191 ? -4.287 37.464 17.859 1.00 12.62 187 SER A C 1
ATOM 1426 O O . SER A 1 191 ? -3.110 37.595 17.520 1.00 12.77 187 SER A O 1
ATOM 1429 N N . PRO A 1 192 ? -4.857 38.155 18.828 1.00 14.35 188 PRO A N 1
ATOM 1430 C CA . PRO A 1 192 ? -3.979 39.020 19.661 1.00 16.23 188 PRO A CA 1
ATOM 1431 C C . PRO A 1 192 ? -2.849 38.254 20.321 1.00 15.27 188 PRO A C 1
ATOM 1432 O O . PRO A 1 192 ? -1.756 38.785 20.459 1.00 15.65 188 PRO A O 1
ATOM 1436 N N . THR A 1 193 ? -3.085 36.998 20.690 1.00 12.43 189 THR A N 1
ATOM 1437 C CA . THR A 1 193 ? -2.030 36.184 21.323 1.00 10.84 189 THR A CA 1
ATOM 1438 C C . THR A 1 193 ? -0.809 36.016 20.422 1.00 12.19 189 THR A C 1
ATOM 1439 O O . THR A 1 193 ? 0.325 36.242 20.818 1.00 11.65 189 THR A O 1
ATOM 1443 N N . ILE A 1 194 ? -1.049 35.559 19.194 1.00 11.04 190 ILE A N 1
ATOM 1444 C CA . ILE A 1 194 ? 0.063 35.280 18.296 1.00 10.52 190 ILE A CA 1
ATOM 1445 C C . ILE A 1 194 ? 0.683 36.562 17.826 1.00 11.37 190 ILE A C 1
ATOM 1446 O O . ILE A 1 194 ? 1.905 36.650 17.784 1.00 12.22 190 ILE A O 1
ATOM 1451 N N . GLN A 1 195 ? -0.141 37.543 17.463 1.00 12.96 191 GLN A N 1
ATOM 1452 C CA . GLN A 1 195 ? 0.452 38.807 17.014 1.00 14.21 191 GLN A CA 1
ATOM 1453 C C . GLN A 1 195 ? 1.332 39.383 18.123 1.00 15.81 191 GLN A C 1
ATOM 1454 O O . GLN A 1 195 ? 2.416 39.871 17.812 1.00 15.21 191 GLN A O 1
ATOM 1460 N N . GLY A 1 196 ? 0.888 39.287 19.372 1.00 15.80 192 GLY A N 1
ATOM 1461 C CA . GLY A 1 196 ? 1.673 39.768 20.493 1.00 15.07 192 GLY A CA 1
ATOM 1462 C C . GLY A 1 196 ? 2.951 38.984 20.714 1.00 14.33 192 GLY A C 1
ATOM 1463 O O . GLY A 1 196 ? 4.040 39.524 20.936 1.00 16.90 192 GLY A O 1
ATOM 1464 N N . ALA A 1 197 ? 2.849 37.665 20.660 1.00 13.17 193 ALA A N 1
ATOM 1465 C CA . ALA A 1 197 ? 4.011 36.796 20.821 1.00 12.38 193 ALA A CA 1
ATOM 1466 C C . ALA A 1 197 ? 5.030 37.040 19.722 1.00 11.22 193 ALA A C 1
ATOM 1467 O O . ALA A 1 197 ? 6.232 37.073 19.981 1.00 13.32 193 ALA A O 1
ATOM 1469 N N . TRP A 1 198 ? 4.593 37.208 18.495 1.00 11.84 194 TRP A N 1
ATOM 1470 C CA . TRP A 1 198 ? 5.541 37.487 17.434 1.00 14.68 194 TRP A CA 1
ATOM 1471 C C . TRP A 1 198 ? 6.248 38.816 17.625 1.00 17.38 194 TRP A C 1
ATOM 1472 O O . TRP A 1 198 ? 7.459 38.986 17.449 1.00 16.90 194 TRP A O 1
ATOM 1483 N N . GLU A 1 199 ? 5.513 39.851 18.019 1.00 16.85 195 GLU A N 1
ATOM 1484 C CA . GLU A 1 199 ? 6.223 41.104 18.236 1.00 18.50 195 GLU A CA 1
ATOM 1485 C C . GLU A 1 199 ? 7.241 41.006 19.368 1.00 17.65 195 GLU A C 1
ATOM 1486 O O . GLU A 1 199 ? 8.334 41.588 19.251 1.00 19.55 195 GLU A O 1
ATOM 1488 N N . GLN A 1 200 ? 6.886 40.283 20.410 1.00 16.82 196 GLN A N 1
ATOM 1489 C CA . GLN A 1 200 ? 7.868 40.133 21.495 1.00 17.85 196 GLN A CA 1
ATOM 1490 C C . GLN A 1 200 ? 9.056 39.316 21.025 1.00 17.48 196 GLN A C 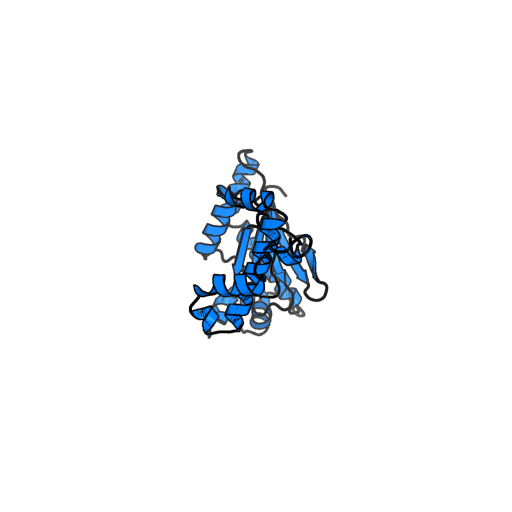1
ATOM 1491 O O . GLN A 1 200 ? 10.217 39.569 21.354 1.00 20.71 196 GLN A O 1
ATOM 1497 N N . ALA A 1 201 ? 8.866 38.273 20.221 1.00 18.26 197 ALA A N 1
ATOM 1498 C CA . ALA A 1 201 ? 10.006 37.509 19.728 1.00 17.06 197 ALA A CA 1
ATOM 1499 C C . ALA A 1 201 ? 10.949 38.355 18.879 1.00 17.38 197 ALA A C 1
ATOM 1500 O O . ALA A 1 201 ? 12.169 38.205 18.965 1.00 25.37 197 ALA A O 1
ATOM 1502 N N . ARG A 1 202 ? 10.357 39.225 18.063 1.00 17.80 198 ARG A N 1
ATOM 1503 C CA . ARG A 1 202 ? 11.164 40.067 17.199 1.00 22.06 198 ARG A CA 1
ATOM 1504 C C . ARG A 1 202 ? 12.035 41.012 18.015 1.00 24.01 198 ARG A C 1
ATOM 1505 O O . ARG A 1 202 ? 13.054 41.461 17.471 1.00 26.29 198 ARG A O 1
ATOM 1513 N N . LYS A 1 203 ? 11.601 41.259 19.239 1.00 25.68 199 LYS A N 1
ATOM 1514 C CA . LYS A 1 203 ? 12.244 42.158 20.207 1.00 33.61 199 LYS A CA 1
ATOM 1515 C C . LYS A 1 203 ? 13.271 41.376 21.025 1.00 34.08 199 LYS A C 1
ATOM 1516 O O . LYS A 1 203 ? 14.020 41.956 21.818 1.00 46.55 199 LYS A O 1
ATOM 1522 N N . GLY A 1 204 ? 13.259 40.056 20.836 1.00 37.75 200 GLY A N 1
ATOM 1523 C CA . GLY A 1 204 ? 14.102 39.161 21.609 1.00 34.99 200 GLY A CA 1
ATOM 1524 C C . GLY A 1 204 ? 13.603 39.015 23.044 1.00 32.60 200 GLY A C 1
ATOM 1525 O O . GLY A 1 204 ? 14.285 38.702 24.022 1.00 40.15 200 GLY A O 1
ATOM 1526 N N . GLU A 1 205 ? 12.307 39.251 23.230 1.00 29.03 201 GLU A N 1
ATOM 1527 C CA . GLU A 1 205 ? 11.751 39.170 24.569 1.00 26.21 201 GLU A CA 1
ATOM 1528 C C . GLU A 1 205 ? 10.922 37.896 24.707 1.00 25.76 201 GLU A C 1
ATOM 1529 O O . GLU A 1 205 ? 10.272 37.746 25.737 1.00 22.84 201 GLU A O 1
ATOM 1535 N N . PHE A 1 206 ? 10.894 36.953 23.785 1.00 27.22 202 PHE A N 1
ATOM 1536 C CA . PHE A 1 206 ? 10.026 35.790 23.902 1.00 19.86 202 PHE A CA 1
ATOM 1537 C C . PHE A 1 206 ? 10.445 34.770 22.862 1.00 20.09 202 PHE A C 1
ATOM 1538 O O . PHE A 1 206 ? 10.960 35.242 21.851 1.00 18.03 202 PHE A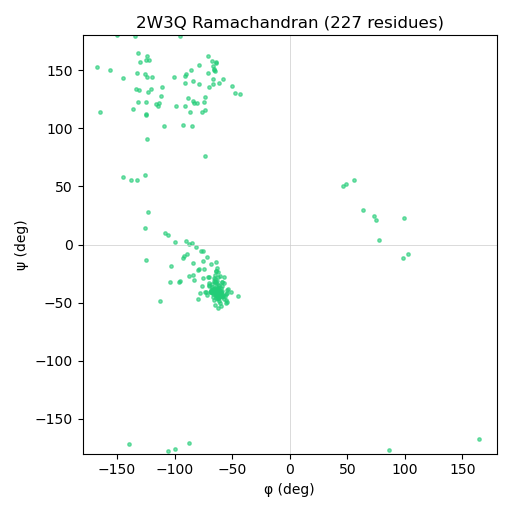 O 1
ATOM 1546 N N . ARG A 1 207 ? 10.223 33.486 23.090 1.00 17.10 203 ARG A N 1
ATOM 1547 C CA . ARG A 1 207 ? 10.589 32.515 22.073 1.00 17.44 203 ARG A CA 1
ATOM 1548 C C . ARG A 1 207 ? 9.782 32.680 20.787 1.00 15.76 203 ARG A C 1
ATOM 1549 O O . ARG A 1 207 ? 8.660 33.210 20.822 1.00 14.07 203 ARG A O 1
ATOM 1557 N N . GLU A 1 208 ? 10.337 32.187 19.679 1.00 16.03 204 GLU A N 1
ATOM 1558 C CA . GLU A 1 208 ? 9.507 32.141 18.474 1.00 12.62 204 GLU A CA 1
ATOM 1559 C C . GLU A 1 208 ? 8.421 31.097 18.596 1.00 11.54 204 GLU A C 1
ATOM 1560 O O . GLU A 1 208 ? 8.700 29.981 19.045 1.00 12.45 204 GLU A O 1
ATOM 1566 N N . VAL A 1 209 ? 7.208 31.422 18.216 1.00 11.77 205 VAL A N 1
ATOM 1567 C CA . VAL A 1 209 ? 6.107 30.451 18.161 1.00 11.22 205 VAL A CA 1
ATOM 1568 C C . VAL A 1 209 ? 5.586 30.366 16.724 1.00 9.95 205 VAL A C 1
ATOM 1569 O O . VAL A 1 209 ? 5.587 31.351 15.961 1.00 10.85 205 VAL A O 1
ATOM 1573 N N . PHE A 1 210 ? 5.193 29.168 16.333 1.00 8.53 206 PHE A N 1
ATOM 1574 C CA . PHE A 1 210 ? 4.833 28.837 14.963 1.00 9.12 206 PHE A CA 1
ATOM 1575 C C . PHE A 1 210 ? 3.447 28.222 14.858 1.00 8.54 206 PHE A C 1
ATOM 1576 O O . PHE A 1 210 ? 3.044 27.498 15.770 1.00 9.18 206 PHE A O 1
ATOM 1584 N N . VAL A 1 211 ? 2.792 28.524 13.752 1.00 8.07 207 VAL A N 1
ATOM 1585 C CA . VAL A 1 211 ? 1.446 28.009 13.493 1.00 8.01 207 VAL A CA 1
ATOM 1586 C C . VAL A 1 211 ? 1.507 27.201 12.209 1.00 7.64 207 VAL A C 1
ATOM 1587 O O . VAL A 1 211 ? 2.112 27.663 11.244 1.00 10.08 207 VAL A O 1
ATOM 1591 N N . HIS A 1 212 ? 0.930 26.023 12.197 1.00 7.23 208 HIS A N 1
ATOM 1592 C CA . HIS A 1 212 ? 0.984 25.075 11.089 1.00 7.11 208 HIS A CA 1
ATOM 1593 C C . HIS A 1 212 ? -0.398 24.585 10.730 1.00 7.06 208 HIS A C 1
ATOM 1594 O O . HIS A 1 212 ? -1.294 24.567 11.589 1.00 6.62 208 HIS A O 1
ATOM 1601 N N . GLY A 1 213 ? -0.546 24.121 9.491 1.00 7.07 209 GLY A N 1
ATOM 1602 C CA . GLY A 1 213 ? -1.761 23.518 9.053 1.00 7.32 209 GLY A CA 1
ATOM 1603 C C . GLY A 1 213 ? -1.536 22.127 8.500 1.00 7.16 209 GLY A C 1
ATOM 1604 O O . GLY A 1 213 ? -0.763 21.953 7.578 1.00 7.70 209 GLY A O 1
ATOM 1605 N N . TRP A 1 214 ? -2.223 21.164 9.083 1.00 7.15 210 TRP A N 1
ATOM 1606 C CA . TRP A 1 214 ? -2.090 19.767 8.768 1.00 6.91 210 TRP A CA 1
ATOM 1607 C C . TRP A 1 214 ? -3.425 19.138 8.386 1.00 6.52 210 TRP A C 1
ATOM 1608 O O . TRP A 1 214 ? -4.470 19.644 8.761 1.00 7.34 210 TRP A O 1
ATOM 1619 N N . LEU A 1 215 ? -3.343 18.016 7.674 1.00 7.84 211 LEU A N 1
ATOM 1620 C CA . LEU A 1 215 ? -4.493 17.250 7.281 1.00 6.57 211 LEU A CA 1
ATOM 1621 C C . LEU A 1 215 ? -4.305 15.773 7.593 1.00 7.07 211 LEU A C 1
ATOM 1622 O O . LEU A 1 215 ? -3.342 15.183 7.108 1.00 8.82 211 LEU A O 1
ATOM 1627 N N . TYR A 1 216 ? -5.195 15.195 8.370 1.00 7.33 212 TYR A N 1
ATOM 1628 C CA . TYR A 1 216 ? -5.140 13.766 8.649 1.00 6.18 212 TYR A CA 1
ATOM 1629 C C . TYR A 1 216 ? -5.969 13.011 7.618 1.00 7.64 212 TYR A C 1
ATOM 1630 O O . TYR A 1 216 ? -7.177 13.214 7.490 1.00 8.55 212 TYR A O 1
ATOM 1639 N N . ASP A 1 217 ? -5.285 12.126 6.860 1.00 8.59 213 ASP A N 1
ATOM 1640 C CA . ASP A 1 217 ? -5.933 11.344 5.792 1.00 7.69 213 ASP A CA 1
ATOM 1641 C C . ASP A 1 217 ? -6.405 10.016 6.333 1.00 7.90 213 ASP A C 1
ATOM 1642 O O . ASP A 1 217 ? -5.583 9.106 6.555 1.00 9.35 213 ASP A O 1
ATOM 1647 N N . LEU A 1 218 ? -7.686 9.865 6.581 1.00 8.48 214 LEU A N 1
ATOM 1648 C CA . LEU A 1 218 ? -8.215 8.639 7.212 1.00 9.63 214 LEU A CA 1
ATOM 1649 C C . LEU A 1 218 ? -7.951 7.416 6.341 1.00 10.54 214 LEU A C 1
ATOM 1650 O O . LEU A 1 218 ? -7.927 6.316 6.897 1.00 12.84 214 LEU A O 1
ATOM 1655 N N . SER A 1 219 ? -7.772 7.600 5.032 1.00 10.13 215 SER A N 1
ATOM 1656 C CA . SER A 1 219 ? -7.593 6.460 4.114 1.00 9.92 215 SER A CA 1
ATOM 1657 C C . SER A 1 219 ? -6.215 5.826 4.230 1.00 11.82 215 SER A C 1
ATOM 1658 O O . SER A 1 219 ? -6.022 4.672 3.823 1.00 26.20 215 SER A O 1
ATOM 1661 N N . THR A 1 220 ? -5.233 6.547 4.755 1.00 10.37 216 THR A N 1
ATOM 1662 C CA . THR A 1 220 ? -3.877 6.015 4.884 1.00 10.91 216 THR A CA 1
ATOM 1663 C C . THR A 1 220 ? -3.339 6.089 6.309 1.00 9.61 216 THR A C 1
ATOM 1664 O O . THR A 1 220 ? -2.310 5.471 6.526 1.00 12.26 216 THR A O 1
ATOM 1668 N N . GLY A 1 221 ? -3.970 6.819 7.210 1.00 9.17 217 GLY A N 1
ATOM 1669 C CA . GLY A 1 221 ? -3.477 7.062 8.546 1.00 10.91 217 GLY A CA 1
ATOM 1670 C C . GLY A 1 221 ? -2.383 8.097 8.569 1.00 8.61 217 GLY A C 1
ATOM 1671 O O . GLY A 1 221 ? -1.824 8.345 9.646 1.00 11.68 217 GLY A O 1
ATOM 1672 N N . ASN A 1 222 ? -2.056 8.706 7.440 1.00 8.21 218 ASN A N 1
ATOM 1673 C CA . ASN A 1 222 ? -1.011 9.674 7.385 1.00 7.90 218 ASN A CA 1
ATOM 1674 C C . ASN A 1 222 ? -1.479 11.109 7.615 1.00 7.54 218 ASN A C 1
ATOM 1675 O O . ASN A 1 222 ? -2.480 11.570 7.085 1.00 9.94 218 ASN A O 1
ATOM 1680 N N . ILE A 1 223 ? -0.824 11.976 8.326 1.00 9.05 219 ILE A N 1
ATOM 1681 C CA . ILE A 1 223 ? -0.809 13.359 8.516 1.00 8.68 219 ILE A CA 1
ATOM 1682 C C . ILE A 1 223 ? 0.051 13.950 7.375 1.00 10.12 219 ILE A C 1
ATOM 1683 O O . ILE A 1 223 ? 1.228 13.583 7.228 1.00 10.46 219 ILE A O 1
ATOM 1688 N N . VAL A 1 224 ? -0.633 14.840 6.641 1.00 8.94 220 VAL A N 1
ATOM 1689 C CA . VAL A 1 224 ? 0.084 15.587 5.619 1.00 9.25 220 VAL A CA 1
ATOM 1690 C C . VAL A 1 224 ? 0.187 17.059 6.023 1.00 8.32 220 VAL A C 1
ATOM 1691 O O . VAL A 1 224 ? -0.775 17.659 6.490 1.00 10.45 220 VAL A O 1
ATOM 1695 N N . ASP A 1 225 ? 1.354 17.629 5.849 1.00 9.17 221 ASP A N 1
ATOM 1696 C CA . ASP A 1 225 ? 1.587 19.052 6.080 1.00 7.76 221 ASP A CA 1
ATOM 1697 C C . ASP A 1 225 ? 1.098 19.847 4.864 1.00 9.16 221 ASP A C 1
ATOM 1698 O O . ASP A 1 225 ? 1.529 19.620 3.731 1.00 9.93 221 ASP A O 1
ATOM 1703 N N . LEU A 1 226 ? 0.174 20.770 5.085 1.00 8.06 222 LEU A N 1
ATOM 1704 C CA . LEU A 1 226 ? -0.330 21.651 4.040 1.00 8.54 222 LEU A CA 1
ATOM 1705 C C . LEU A 1 226 ? 0.609 22.799 3.671 1.00 9.00 222 LEU A C 1
ATOM 1706 O O . LEU A 1 226 ? 0.367 23.561 2.749 1.00 10.93 222 LEU A O 1
ATOM 1711 N N . ASN A 1 227 ? 1.701 22.929 4.400 1.00 8.57 223 ASN A N 1
ATOM 1712 C CA . ASN A 1 227 ? 2.715 23.944 4.158 1.00 9.36 223 ASN A CA 1
ATOM 1713 C C . ASN A 1 227 ? 2.218 25.372 4.145 1.00 8.59 223 ASN A C 1
ATOM 1714 O O . ASN A 1 227 ? 2.441 26.115 3.188 1.00 10.86 223 ASN A O 1
ATOM 1719 N N . VAL A 1 228 ? 1.575 25.663 5.270 1.00 8.36 224 VAL A N 1
ATOM 1720 C CA . VAL A 1 228 ? 1.094 27.022 5.512 1.00 8.49 224 VAL A CA 1
ATOM 1721 C C . VAL A 1 228 ? 1.669 27.558 6.804 1.00 8.99 224 VAL A C 1
ATOM 1722 O O . VAL A 1 228 ? 1.090 28.395 7.475 1.00 11.27 224 VAL A O 1
ATOM 1726 N N . THR A 1 229 ? 2.836 27.075 7.175 1.00 8.60 225 THR A N 1
ATOM 1727 C CA . THR A 1 229 ? 3.433 27.484 8.445 1.00 9.89 225 THR A CA 1
ATOM 1728 C C . THR A 1 229 ? 3.837 28.958 8.467 1.00 10.51 225 THR A C 1
ATOM 1729 O O . THR A 1 229 ? 4.408 29.474 7.490 1.00 12.13 225 THR A O 1
ATOM 1733 N N . GLN A 1 230 ? 3.564 29.631 9.581 1.00 9.60 226 GLN A N 1
ATOM 1734 C CA . GLN A 1 230 ? 3.982 31.005 9.819 1.00 9.12 226 GLN A CA 1
ATOM 1735 C C . GLN A 1 230 ? 4.613 31.112 11.215 1.00 9.36 226 GLN A C 1
ATOM 1736 O O . GLN A 1 230 ? 4.212 30.408 12.149 1.00 10.42 226 GLN A O 1
ATOM 1742 N N . GLY A 1 231 ? 5.578 32.026 11.247 1.00 11.41 227 GLY A N 1
ATOM 1743 C CA . GLY A 1 231 ? 6.277 32.400 12.449 1.00 11.58 227 GLY A CA 1
ATOM 1744 C C . GLY A 1 231 ? 6.487 33.906 12.474 1.00 12.34 227 GLY A C 1
ATOM 1745 O O . GLY A 1 231 ? 5.892 34.597 11.634 1.00 11.42 227 GLY A O 1
ATOM 1746 N N . PRO A 1 232 ? 7.273 34.359 13.439 1.00 12.60 228 PRO A N 1
ATOM 1747 C CA . PRO A 1 232 ? 7.500 35.783 13.646 1.00 13.63 228 PRO A CA 1
ATOM 1748 C C . PRO A 1 232 ? 8.208 36.480 12.482 1.00 18.03 228 PRO A C 1
ATOM 1749 O O . PRO A 1 232 ? 8.100 37.710 12.363 1.00 19.72 228 PRO A O 1
ATOM 1753 N N . HIS A 1 233 ? 8.917 35.719 11.683 1.00 16.73 229 HIS A N 1
ATOM 1754 C CA . HIS A 1 233 ? 9.711 36.185 10.546 1.00 19.55 229 HIS A CA 1
ATOM 1755 C C . HIS A 1 233 ? 9.218 35.480 9.287 1.00 28.90 229 HIS A C 1
ATOM 1756 O O . HIS A 1 233 ? 8.602 34.413 9.309 1.00 26.12 229 HIS A O 1
ATOM 1763 N N . PRO A 1 234 ? 9.476 36.044 8.139 1.00 46.18 230 PRO A N 1
ATOM 1764 C CA . PRO A 1 234 ? 9.035 35.349 6.923 1.00 49.75 230 PRO A CA 1
ATOM 1765 C C . PRO A 1 234 ? 9.963 34.189 6.582 1.00 53.85 230 PRO A C 1
ATOM 1766 O O . PRO A 1 234 ? 10.390 33.463 7.477 1.00 57.32 230 PRO A O 1
#

Sequence (229 aa):
PLGSMPFHAEPLKPSDEIDMDLGHSVAAQKFKEIREVLEGNRYWARKVTSEEPEFMAEQVKGQAPNFLWIGCADSRVPEVTIMARKPGDVFVQRNVANQFKPEDDSSQALLNYAIMNVGVTHVMVVGHTGCGGCIAAFDQPLPGGTPLVRYLEPIIRLKHSLPEGSDVNDLIKENVKMAVKNVVNSPTIQGAWEQARKGEFREVFVHGWLYDLSTGNIVDLNVTQGPHP